Protein AF-A0A2V8XFC0-F1 (afdb_monomer)

Structure (mmCIF, N/CA/C/O backbone):
data_AF-A0A2V8XFC0-F1
#
_entry.id   AF-A0A2V8XFC0-F1
#
loop_
_atom_site.group_PDB
_atom_site.id
_atom_site.type_symbol
_atom_site.label_atom_id
_atom_site.label_alt_id
_atom_site.label_comp_id
_atom_site.label_asym_id
_atom_site.label_entity_id
_atom_site.label_seq_id
_atom_site.pdbx_PDB_ins_code
_atom_site.Cartn_x
_atom_site.Cartn_y
_atom_site.Cartn_z
_atom_site.occupancy
_atom_site.B_iso_or_equiv
_atom_site.auth_seq_id
_atom_site.auth_comp_id
_atom_site.auth_asym_id
_atom_site.auth_atom_id
_atom_site.pdbx_PDB_model_num
ATOM 1 N N . MET A 1 1 ? 8.670 4.976 -64.193 1.00 29.39 1 MET A N 1
ATOM 2 C CA . MET A 1 1 ? 10.090 4.624 -64.399 1.00 29.39 1 MET A CA 1
ATOM 3 C C . MET A 1 1 ? 10.866 5.015 -63.147 1.00 29.39 1 MET A C 1
ATOM 5 O O . MET A 1 1 ? 10.696 6.149 -62.716 1.00 29.39 1 MET A O 1
ATOM 9 N N . PRO A 1 2 ? 11.595 4.076 -62.525 1.00 41.12 2 PRO A N 1
ATOM 10 C CA . PRO A 1 2 ? 12.127 4.189 -61.166 1.00 41.12 2 PRO A CA 1
ATOM 11 C C . PRO A 1 2 ? 13.654 4.393 -61.132 1.00 41.12 2 PRO A C 1
ATOM 13 O O . PRO A 1 2 ? 14.346 4.046 -62.084 1.00 41.12 2 PRO A O 1
ATOM 16 N N . SER A 1 3 ? 14.189 4.837 -59.995 1.00 31.86 3 SER A N 1
ATOM 17 C CA . SER A 1 3 ? 15.521 4.432 -59.508 1.00 31.86 3 SER A CA 1
ATOM 18 C C . SER A 1 3 ? 15.594 4.704 -57.997 1.00 31.86 3 SER A C 1
ATOM 20 O O . SER A 1 3 ? 15.539 5.838 -57.543 1.00 31.86 3 SER A O 1
ATOM 22 N N . ASN A 1 4 ? 15.414 3.685 -57.156 1.00 32.12 4 ASN A N 1
ATOM 23 C CA . ASN A 1 4 ? 16.487 2.873 -56.571 1.00 32.12 4 ASN A CA 1
ATOM 24 C C . ASN A 1 4 ? 17.724 3.677 -56.146 1.00 32.12 4 ASN A C 1
ATOM 26 O O . ASN A 1 4 ? 18.534 4.040 -56.995 1.00 32.12 4 ASN A O 1
ATOM 30 N N . ARG A 1 5 ? 17.913 3.817 -54.826 1.00 33.78 5 ARG A N 1
ATOM 31 C CA . ARG A 1 5 ? 19.219 3.751 -54.146 1.00 33.78 5 ARG A CA 1
ATOM 32 C C . ARG A 1 5 ? 19.025 3.418 -52.664 1.00 33.78 5 ARG A C 1
ATOM 34 O O . ARG A 1 5 ? 18.868 4.280 -51.810 1.00 33.78 5 ARG A O 1
ATOM 41 N N . SER A 1 6 ? 19.036 2.121 -52.394 1.00 30.25 6 SER A N 1
ATOM 42 C CA . SER A 1 6 ? 19.495 1.518 -51.148 1.00 30.25 6 SER A CA 1
ATOM 43 C C . SER A 1 6 ? 21.019 1.650 -51.040 1.00 30.25 6 SER A C 1
ATOM 45 O O . SER A 1 6 ? 21.697 1.351 -52.018 1.00 30.25 6 SER A O 1
ATOM 47 N N . CYS A 1 7 ? 21.541 2.019 -49.866 1.00 29.61 7 CYS A N 1
ATOM 48 C CA . CYS A 1 7 ? 22.890 1.663 -49.403 1.00 29.61 7 CYS A CA 1
ATOM 49 C C . CYS A 1 7 ? 22.951 1.760 -47.866 1.00 29.61 7 CYS A C 1
ATOM 51 O O . CYS A 1 7 ? 23.277 2.802 -47.309 1.00 29.61 7 CYS A O 1
ATOM 53 N N . PHE A 1 8 ? 22.640 0.650 -47.197 1.00 29.17 8 PHE A N 1
ATOM 54 C CA . PHE A 1 8 ? 23.175 0.275 -45.886 1.00 29.17 8 PHE A CA 1
ATOM 55 C C . PHE A 1 8 ? 24.048 -0.962 -46.130 1.00 29.17 8 PHE A C 1
ATOM 57 O O . PHE A 1 8 ? 23.538 -1.925 -46.707 1.00 29.17 8 PHE A O 1
ATOM 64 N N . PRO A 1 9 ? 25.316 -0.983 -45.692 1.00 36.50 9 PRO A N 1
ATOM 65 C CA . PRO A 1 9 ? 26.014 -2.244 -45.506 1.00 36.50 9 PRO A CA 1
ATOM 66 C C . PRO A 1 9 ? 26.590 -2.321 -44.089 1.00 36.50 9 PRO A C 1
ATOM 68 O O . PRO A 1 9 ? 27.543 -1.616 -43.784 1.00 36.50 9 PRO A O 1
ATOM 71 N N . TYR A 1 10 ? 26.036 -3.191 -43.239 1.00 28.45 10 TYR A N 1
ATOM 72 C CA . TYR A 1 10 ? 26.831 -4.000 -42.303 1.00 28.45 10 TYR A CA 1
ATOM 73 C C . TYR A 1 10 ? 25.956 -5.080 -41.645 1.00 28.45 10 TYR A C 1
ATOM 75 O O . TYR A 1 10 ? 25.294 -4.844 -40.638 1.00 28.45 10 TYR A O 1
ATOM 83 N N . CYS A 1 11 ? 25.931 -6.278 -42.226 1.00 28.47 11 CYS A N 1
ATOM 84 C CA . CYS A 1 11 ? 25.586 -7.509 -41.512 1.00 28.47 11 CYS A CA 1
ATOM 85 C C . CYS A 1 11 ? 26.076 -8.708 -42.323 1.00 28.47 11 CYS A C 1
ATOM 87 O O . CYS A 1 11 ? 25.329 -9.319 -43.078 1.00 28.47 11 CYS A O 1
ATOM 89 N N . GLU A 1 12 ? 27.354 -9.039 -42.162 1.00 28.83 12 GLU A N 1
ATOM 90 C CA . GLU A 1 12 ? 27.873 -10.351 -42.530 1.00 28.83 12 GLU A CA 1
ATOM 91 C C . GLU A 1 12 ? 29.036 -10.712 -41.599 1.00 28.83 12 GLU A C 1
ATOM 93 O O . GLU A 1 12 ? 30.102 -10.105 -41.631 1.00 28.83 12 GLU A O 1
ATOM 98 N N . SER A 1 13 ? 28.805 -11.675 -40.707 1.00 30.25 13 SER A N 1
ATOM 99 C CA . SER A 1 13 ? 29.766 -12.743 -40.394 1.00 30.25 13 SER A CA 1
ATOM 100 C C . SER A 1 13 ? 29.146 -13.734 -39.404 1.00 30.25 13 SER A C 1
ATOM 102 O O . SER A 1 13 ? 29.287 -13.651 -38.190 1.00 30.25 13 SER A O 1
ATOM 104 N N . LEU A 1 14 ? 28.464 -14.734 -39.960 1.00 31.34 14 LEU A N 1
ATOM 105 C CA . LEU A 1 14 ? 28.355 -16.057 -39.354 1.00 31.34 14 LEU A CA 1
ATOM 106 C C . LEU A 1 14 ? 29.225 -16.997 -40.185 1.00 31.34 14 LEU A C 1
ATOM 108 O O . LEU A 1 14 ? 28.937 -17.184 -41.369 1.00 31.34 14 LEU A O 1
ATOM 112 N N . ARG A 1 15 ? 30.246 -17.595 -39.555 1.00 29.23 15 ARG A N 1
ATOM 113 C CA . ARG A 1 15 ? 30.639 -19.016 -39.672 1.00 29.23 15 ARG A CA 1
ATOM 114 C C . ARG A 1 15 ? 32.068 -19.231 -39.166 1.00 29.23 15 ARG A C 1
ATOM 116 O O . ARG A 1 15 ? 33.006 -18.894 -39.874 1.00 29.23 15 ARG A O 1
ATOM 123 N N . HIS A 1 16 ? 32.211 -19.883 -38.013 1.00 30.56 16 HIS A N 1
ATOM 124 C CA . HIS A 1 16 ? 32.963 -21.138 -37.816 1.00 30.56 16 HIS A CA 1
ATOM 125 C C . HIS A 1 16 ? 33.153 -21.390 -36.316 1.00 30.56 16 HIS A C 1
ATOM 127 O O . HIS A 1 16 ? 33.792 -20.592 -35.645 1.00 30.56 16 HIS A O 1
ATOM 133 N N . ALA A 1 17 ? 32.600 -22.500 -35.820 1.00 30.47 17 ALA A N 1
ATOM 134 C CA . ALA A 1 17 ? 33.233 -23.432 -34.876 1.00 30.47 17 ALA A CA 1
ATOM 135 C C . ALA A 1 17 ? 32.154 -24.327 -34.249 1.00 30.47 17 ALA A C 1
ATOM 137 O O . ALA A 1 17 ? 31.535 -24.015 -33.236 1.00 30.47 17 ALA A O 1
ATOM 138 N N . SER A 1 18 ? 31.933 -25.470 -34.887 1.00 32.66 18 SER A N 1
ATOM 139 C CA . SER A 1 18 ? 31.306 -26.636 -34.281 1.00 32.66 18 SER A CA 1
ATOM 140 C C . SER A 1 18 ? 32.283 -27.284 -33.299 1.00 32.66 18 SER A C 1
ATOM 142 O O . SER A 1 18 ? 33.316 -27.786 -33.736 1.00 32.66 18 SER A O 1
ATOM 144 N N . HIS A 1 19 ? 31.941 -27.364 -32.014 1.00 35.03 19 HIS A N 1
ATOM 145 C CA . HIS A 1 19 ? 32.513 -28.371 -31.122 1.00 35.03 19 HIS A CA 1
ATOM 146 C C . HIS A 1 19 ? 31.426 -29.034 -30.272 1.00 35.03 19 HIS A C 1
ATOM 148 O O . HIS A 1 19 ? 30.490 -28.413 -29.780 1.00 35.03 19 HIS A O 1
ATOM 154 N N . LYS A 1 20 ? 31.558 -30.356 -30.221 1.00 33.66 20 LYS A N 1
ATOM 155 C CA . LYS A 1 20 ? 30.697 -31.382 -29.638 1.00 33.66 20 LYS A CA 1
ATOM 156 C C . LYS A 1 20 ? 31.071 -31.647 -28.165 1.00 33.66 20 LYS A C 1
ATOM 158 O O . LYS A 1 20 ? 32.251 -31.559 -27.843 1.00 33.66 20 LYS A O 1
ATOM 163 N N . LEU A 1 21 ? 30.087 -32.174 -27.410 1.00 31.94 21 LEU A N 1
ATOM 164 C CA . LEU A 1 21 ? 30.161 -32.970 -26.152 1.00 31.94 21 LEU A CA 1
ATOM 165 C C . LEU A 1 21 ? 30.327 -32.159 -24.842 1.00 31.94 21 LEU A C 1
ATOM 167 O O . LEU A 1 21 ? 31.050 -31.179 -24.830 1.00 31.94 21 LEU A O 1
ATOM 171 N N . ALA A 1 22 ? 29.709 -32.483 -23.694 1.00 33.62 22 ALA A N 1
ATOM 172 C CA . ALA A 1 22 ? 28.946 -33.655 -23.242 1.00 33.62 22 ALA A CA 1
ATOM 173 C C . ALA A 1 22 ? 27.935 -33.262 -22.133 1.00 33.62 22 ALA A C 1
ATOM 175 O O . ALA A 1 22 ? 28.184 -32.340 -21.361 1.00 33.62 22 ALA A O 1
ATOM 176 N N . GLY A 1 23 ? 26.812 -33.988 -22.050 1.00 40.72 23 GLY A N 1
ATOM 177 C CA . GLY A 1 23 ? 25.844 -33.922 -20.945 1.00 40.72 23 GLY A CA 1
ATOM 178 C C . GLY A 1 23 ? 26.211 -34.833 -19.756 1.00 40.72 23 GLY A C 1
ATOM 179 O O . GLY A 1 23 ? 27.141 -35.634 -19.865 1.00 40.72 23 GLY A O 1
ATOM 180 N N . PRO A 1 24 ? 25.500 -34.709 -18.619 1.00 37.19 24 PRO A N 1
ATOM 181 C CA . PRO A 1 24 ? 25.952 -35.184 -17.309 1.00 37.19 24 PRO A CA 1
ATOM 182 C C . PRO A 1 24 ? 25.794 -36.705 -17.100 1.00 37.19 24 PRO A C 1
ATOM 184 O O . PRO A 1 24 ? 24.837 -37.295 -17.610 1.00 37.19 24 PRO A O 1
ATOM 187 N N . PRO A 1 25 ? 26.669 -37.351 -16.300 1.00 35.44 25 PRO A N 1
ATOM 188 C CA . PRO A 1 25 ? 26.573 -38.771 -15.997 1.00 35.44 25 PRO A CA 1
ATOM 189 C C . PRO A 1 25 ? 25.893 -39.005 -14.642 1.00 35.44 25 PRO A C 1
ATOM 191 O O . PRO A 1 25 ? 26.490 -38.758 -13.602 1.00 35.44 25 PRO A O 1
ATOM 194 N N . TRP A 1 26 ? 24.673 -39.543 -14.642 1.00 32.84 26 TRP A N 1
ATOM 195 C CA . TRP A 1 26 ? 24.246 -40.520 -13.630 1.00 32.84 26 TRP A CA 1
ATOM 196 C C . TRP A 1 26 ? 22.951 -41.213 -14.074 1.00 32.84 26 TRP A C 1
ATOM 198 O O . TRP A 1 26 ? 21.844 -40.724 -13.898 1.00 32.84 26 TRP A O 1
ATOM 208 N N . ALA A 1 27 ? 23.087 -42.397 -14.663 1.00 29.84 27 ALA A N 1
ATOM 209 C CA . ALA A 1 27 ? 22.047 -43.415 -14.626 1.00 29.84 27 ALA A CA 1
ATOM 210 C C . ALA A 1 27 ? 22.685 -44.772 -14.917 1.00 29.84 27 ALA A C 1
ATOM 212 O O . ALA A 1 27 ? 23.188 -44.983 -16.020 1.00 29.84 27 ALA A O 1
ATOM 213 N N . ARG A 1 28 ? 22.585 -45.673 -13.931 1.00 32.12 28 ARG A N 1
ATOM 214 C CA . ARG A 1 28 ? 22.439 -47.140 -14.010 1.00 32.12 28 ARG A CA 1
ATOM 215 C C . ARG A 1 28 ? 23.359 -47.841 -13.020 1.00 32.12 28 ARG A C 1
ATOM 217 O O . ARG A 1 28 ? 24.513 -48.113 -13.318 1.00 32.12 28 ARG A O 1
ATOM 224 N N . GLU A 1 29 ? 22.759 -48.302 -11.931 1.00 33.69 29 GLU A N 1
ATOM 225 C CA . GLU A 1 29 ? 23.094 -49.621 -11.422 1.00 33.69 29 GLU A CA 1
ATOM 226 C C . GLU A 1 29 ? 21.800 -50.355 -11.061 1.00 33.69 29 GLU A C 1
ATOM 228 O O . GLU A 1 29 ? 20.934 -49.855 -10.348 1.00 33.69 29 GLU A O 1
ATOM 233 N N . VAL A 1 30 ? 21.639 -51.531 -11.662 1.00 35.00 30 VAL A N 1
ATOM 234 C CA . VAL A 1 30 ? 20.586 -52.503 -11.382 1.00 35.00 30 VAL A CA 1
ATOM 235 C C . VAL A 1 30 ? 21.292 -53.705 -10.781 1.00 35.00 30 VAL A C 1
ATOM 237 O O . VAL A 1 30 ? 22.150 -54.270 -11.455 1.00 35.00 30 VAL A O 1
ATOM 240 N N . LYS A 1 31 ? 20.862 -54.164 -9.600 1.00 32.53 31 LYS A N 1
ATOM 241 C CA . LYS A 1 31 ? 20.771 -55.600 -9.277 1.00 32.53 31 LYS A CA 1
ATOM 242 C C . LYS A 1 31 ? 19.930 -55.855 -8.016 1.00 32.53 31 LYS A C 1
ATOM 244 O O . LYS A 1 31 ? 20.303 -55.506 -6.909 1.00 32.53 31 LYS A O 1
ATOM 249 N N . ARG A 1 32 ? 18.770 -56.472 -8.283 1.00 32.47 32 ARG A N 1
ATOM 250 C CA . ARG A 1 32 ? 17.996 -57.482 -7.529 1.00 32.47 32 ARG A CA 1
ATOM 251 C C . ARG A 1 32 ? 18.387 -57.726 -6.066 1.00 32.47 32 ARG A C 1
ATOM 253 O O . ARG A 1 32 ? 19.502 -58.158 -5.844 1.00 32.47 32 ARG A O 1
ATOM 260 N N . PHE A 1 33 ? 17.395 -57.739 -5.168 1.00 32.53 33 PHE A N 1
ATOM 261 C CA . PHE A 1 33 ? 17.071 -58.913 -4.336 1.00 32.53 33 PHE A CA 1
ATOM 262 C C . PHE A 1 33 ? 15.627 -58.832 -3.771 1.00 32.53 33 PHE A C 1
ATOM 264 O O . PHE A 1 33 ? 15.222 -57.849 -3.167 1.00 32.53 33 PHE A O 1
ATOM 271 N N . THR A 1 34 ? 14.870 -59.903 -4.044 1.00 31.52 34 THR A N 1
ATOM 272 C CA . THR A 1 34 ? 13.799 -60.556 -3.250 1.00 31.52 34 THR A CA 1
ATOM 273 C C . THR A 1 34 ? 12.551 -59.814 -2.733 1.00 31.52 34 THR A C 1
ATOM 275 O O . THR A 1 34 ? 12.568 -59.138 -1.716 1.00 31.52 34 THR A O 1
ATOM 278 N N . LYS A 1 35 ? 11.424 -60.149 -3.389 1.00 33.06 35 LYS A N 1
ATOM 279 C CA . LYS A 1 35 ? 10.125 -60.624 -2.848 1.00 33.06 35 LYS A CA 1
ATOM 280 C C . LYS A 1 35 ? 9.830 -60.367 -1.358 1.00 33.06 35 LYS A C 1
ATOM 282 O O . LYS A 1 35 ? 10.403 -61.047 -0.516 1.00 33.06 35 LYS A O 1
ATOM 287 N N . PHE A 1 36 ? 8.751 -59.629 -1.076 1.00 31.19 36 PHE A N 1
ATOM 288 C CA . PHE A 1 36 ? 7.839 -59.956 0.028 1.00 31.19 36 PHE A CA 1
ATOM 289 C C . PHE A 1 36 ? 6.375 -59.694 -0.368 1.00 31.19 36 PHE A C 1
ATOM 291 O O . PHE A 1 36 ? 6.040 -58.675 -0.963 1.00 31.19 36 PHE A O 1
ATOM 298 N N . SER A 1 37 ? 5.538 -60.692 -0.087 1.00 36.56 37 SER A N 1
ATOM 299 C CA . SER A 1 37 ? 4.091 -60.769 -0.332 1.00 36.56 37 SER A CA 1
ATOM 300 C C . SER A 1 37 ? 3.305 -59.997 0.736 1.00 36.56 37 SER A C 1
ATOM 302 O O . SER A 1 37 ? 3.764 -59.951 1.878 1.00 36.56 37 SER A O 1
ATOM 304 N N . PRO A 1 38 ? 2.088 -59.497 0.444 1.00 42.50 38 PRO A N 1
ATOM 305 C CA . PRO A 1 38 ? 1.193 -58.982 1.470 1.00 42.50 38 PRO A CA 1
ATOM 306 C C . PRO A 1 38 ? 0.471 -60.148 2.160 1.00 42.50 38 PRO A C 1
ATOM 308 O O . PRO A 1 38 ? 0.056 -61.105 1.500 1.00 42.50 38 PRO A O 1
ATOM 311 N N . LYS A 1 39 ? 0.289 -60.075 3.481 1.00 34.56 39 LYS A N 1
ATOM 312 C CA . LYS A 1 39 ? -0.736 -60.853 4.186 1.00 34.56 39 LYS A CA 1
ATOM 313 C C . LYS A 1 39 ? -1.498 -59.962 5.158 1.00 34.56 39 LYS A C 1
ATOM 315 O O . LYS A 1 39 ? -0.971 -59.478 6.151 1.00 34.56 39 LYS A O 1
ATOM 320 N N . SER A 1 40 ? -2.762 -59.792 4.805 1.00 35.16 40 SER A N 1
ATOM 321 C CA . SER A 1 40 ? -3.901 -59.484 5.654 1.00 35.16 40 SER A CA 1
ATOM 322 C C . SER A 1 40 ? -4.035 -60.465 6.820 1.00 35.16 40 SER A C 1
ATOM 324 O O . SER A 1 40 ? -3.956 -61.672 6.592 1.00 35.16 40 SER A O 1
ATOM 326 N N . THR A 1 41 ? -4.407 -59.965 7.998 1.00 34.41 41 THR A N 1
ATOM 327 C CA . THR A 1 41 ? -5.258 -60.715 8.937 1.00 34.41 41 THR A CA 1
ATOM 328 C C . THR A 1 41 ? -5.998 -59.752 9.863 1.00 34.41 41 THR A C 1
ATOM 330 O O . THR A 1 41 ? -5.400 -59.106 10.717 1.00 34.41 41 THR A O 1
ATOM 333 N N . LEU A 1 42 ? -7.313 -59.672 9.656 1.00 35.16 42 LEU A N 1
ATOM 334 C CA . LEU A 1 42 ? -8.307 -59.298 10.657 1.00 35.16 42 LEU A CA 1
ATOM 335 C C . LEU A 1 42 ? -8.496 -60.474 11.625 1.00 35.16 42 LEU A C 1
ATOM 337 O O . LEU A 1 42 ? -8.599 -61.613 11.172 1.00 35.16 42 LEU A O 1
ATOM 341 N N . ALA A 1 43 ? -8.655 -60.193 12.918 1.00 34.00 43 ALA A N 1
ATOM 342 C CA . ALA A 1 43 ? -9.460 -61.016 13.818 1.00 34.00 43 ALA A CA 1
ATOM 343 C C . ALA A 1 43 ? -10.003 -60.152 14.978 1.00 34.00 43 ALA A C 1
ATOM 345 O O . ALA A 1 43 ? -9.246 -59.362 15.545 1.00 34.00 43 ALA A O 1
ATOM 346 N N . PRO A 1 44 ? -11.296 -60.277 15.329 1.00 49.66 44 PRO A N 1
ATOM 347 C CA . PRO A 1 44 ? -11.939 -59.542 16.413 1.00 49.66 44 PRO A CA 1
ATOM 348 C C . PRO A 1 44 ? -12.022 -60.391 17.691 1.00 49.66 44 PRO A C 1
ATOM 350 O O . PRO A 1 44 ? -12.109 -61.613 17.615 1.00 49.66 44 PRO A O 1
ATOM 353 N N . HIS A 1 45 ? -12.142 -59.759 18.860 1.00 35.09 45 HIS A N 1
ATOM 354 C CA . HIS A 1 45 ? -12.883 -60.379 19.958 1.00 35.09 45 HIS A CA 1
ATOM 355 C C . HIS A 1 45 ? -13.542 -59.346 20.870 1.00 35.09 45 HIS A C 1
ATOM 357 O O . HIS A 1 45 ? -12.903 -58.507 21.496 1.00 35.09 45 HIS A O 1
ATOM 363 N N . ALA A 1 46 ? -14.864 -59.456 20.930 1.00 35.69 46 ALA A N 1
ATOM 364 C CA . ALA A 1 46 ? -15.721 -58.868 21.936 1.00 35.69 46 ALA A CA 1
ATOM 365 C C . ALA A 1 46 ? -15.877 -59.831 23.126 1.00 35.69 46 ALA A C 1
ATOM 367 O O . ALA A 1 46 ? -15.947 -61.041 22.908 1.00 35.69 46 ALA A O 1
ATOM 368 N N . ARG A 1 47 ? -16.087 -59.252 24.321 1.00 35.19 47 ARG A N 1
ATOM 369 C CA . ARG A 1 47 ? -17.134 -59.559 25.331 1.00 35.19 47 ARG A CA 1
ATOM 370 C C . ARG A 1 47 ? -16.639 -59.703 26.780 1.00 35.19 47 ARG A C 1
ATOM 372 O O . ARG A 1 47 ? -15.832 -60.571 27.069 1.00 35.19 47 ARG A O 1
ATOM 379 N N . ARG A 1 48 ? -17.384 -58.975 27.635 1.00 32.78 48 ARG A N 1
ATOM 380 C CA . ARG A 1 48 ? -17.945 -59.329 28.965 1.00 32.78 48 ARG A CA 1
ATOM 381 C C . ARG A 1 48 ? -16.962 -59.415 30.139 1.00 32.78 48 ARG A C 1
ATOM 383 O O . ARG A 1 48 ? -15.961 -60.099 30.057 1.00 32.78 48 ARG A O 1
ATOM 390 N N . ALA A 1 49 ? -17.137 -58.580 31.167 1.00 30.42 49 ALA A N 1
ATOM 391 C CA . ALA A 1 49 ? -18.142 -58.595 32.259 1.00 30.42 49 ALA A CA 1
ATOM 392 C C . ALA A 1 49 ? -17.469 -59.191 33.510 1.00 30.42 49 ALA A C 1
ATOM 394 O O . ALA A 1 49 ? -16.892 -60.263 33.421 1.00 30.42 49 ALA A O 1
ATOM 395 N N . SER A 1 50 ? -17.243 -58.365 34.535 1.00 33.41 50 SER A N 1
ATOM 396 C CA . SER A 1 50 ? -18.005 -58.293 35.800 1.00 33.41 50 SER A CA 1
ATOM 397 C C . SER A 1 50 ? -17.581 -59.352 36.818 1.00 33.41 50 SER A C 1
ATOM 399 O O . SER A 1 50 ? -17.296 -60.470 36.424 1.00 33.41 50 SER A O 1
ATOM 401 N N . GLU A 1 51 ? -17.663 -58.976 38.103 1.00 33.25 51 GLU A N 1
ATOM 402 C CA . GLU A 1 51 ? -17.420 -59.782 39.321 1.00 33.25 51 GLU A CA 1
ATOM 403 C C . GLU A 1 51 ? -15.950 -59.816 39.791 1.00 33.25 51 GLU A C 1
ATOM 405 O O . GLU A 1 51 ? -15.037 -59.944 38.990 1.00 33.25 51 GLU A O 1
ATOM 410 N N . SER A 1 52 ? -15.591 -59.674 41.071 1.00 32.50 52 SER A N 1
ATOM 411 C CA . SER A 1 52 ? -16.357 -59.549 42.315 1.00 32.50 52 SER A CA 1
ATOM 412 C C . SER A 1 52 ? -15.456 -59.029 43.444 1.00 32.50 52 SER A C 1
ATOM 414 O O . SER A 1 52 ? -14.237 -59.196 43.419 1.00 32.50 52 SER A O 1
ATOM 416 N N . LEU A 1 53 ? -16.092 -58.422 44.451 1.00 34.06 53 LEU A N 1
ATOM 417 C CA . LEU A 1 53 ? -15.534 -58.074 45.759 1.00 34.06 53 LEU A CA 1
ATOM 418 C C . LEU A 1 53 ? -14.793 -59.255 46.406 1.00 34.06 53 LEU A C 1
ATOM 420 O O . LEU A 1 53 ? -15.349 -60.350 46.455 1.00 34.06 53 LEU A O 1
ATOM 424 N N . HIS A 1 54 ? -13.667 -58.988 47.078 1.00 35.44 54 HIS A N 1
ATOM 425 C CA . HIS A 1 54 ? -13.334 -59.662 48.337 1.00 35.44 54 HIS A CA 1
ATOM 426 C C . HIS A 1 54 ? -12.543 -58.758 49.290 1.00 35.44 54 HIS A C 1
ATOM 428 O O . HIS A 1 54 ? -11.661 -57.994 48.906 1.00 35.44 54 HIS A O 1
ATOM 434 N N . LEU A 1 55 ? -12.947 -58.849 50.555 1.00 34.19 55 LEU A N 1
ATOM 435 C CA . LEU A 1 55 ? -12.501 -58.088 51.710 1.00 34.19 55 LEU A CA 1
ATOM 436 C C . LEU A 1 55 ? -11.047 -58.390 52.094 1.00 34.19 55 LEU A C 1
ATOM 438 O O . LEU A 1 55 ? -10.665 -59.552 52.198 1.00 34.19 55 LEU A O 1
ATOM 442 N N . TYR A 1 56 ? -10.301 -57.360 52.501 1.00 32.91 56 TYR A N 1
ATOM 443 C CA . TYR A 1 56 ? -9.221 -57.539 53.472 1.00 32.91 56 TYR A CA 1
ATOM 444 C C . TYR A 1 56 ? -9.158 -56.356 54.446 1.00 32.91 56 TYR A C 1
ATOM 446 O O . TYR A 1 56 ? -8.675 -55.270 54.136 1.00 32.91 56 TYR A O 1
ATOM 454 N N . ARG A 1 57 ? -9.685 -56.580 55.655 1.00 39.00 57 ARG A N 1
ATOM 455 C CA . ARG A 1 57 ? -9.439 -55.751 56.840 1.00 39.00 57 ARG A CA 1
ATOM 456 C C . ARG A 1 57 ? -8.011 -56.006 57.319 1.00 39.00 57 ARG A C 1
ATOM 458 O O . ARG A 1 57 ? -7.704 -57.139 57.671 1.00 39.00 57 ARG A O 1
ATOM 465 N N . ARG A 1 58 ? -7.205 -54.955 57.483 1.00 36.81 58 ARG A N 1
ATOM 466 C CA . ARG A 1 58 ? -6.193 -54.861 58.552 1.00 36.81 58 ARG A CA 1
ATOM 467 C C . ARG A 1 58 ? -5.825 -53.397 58.780 1.00 36.81 58 ARG A C 1
ATOM 469 O O . ARG A 1 58 ? -5.491 -52.678 57.847 1.00 36.81 58 ARG A O 1
ATOM 476 N N . GLY A 1 59 ? -5.989 -52.967 60.027 1.00 40.91 59 GLY A N 1
ATOM 477 C CA . GLY A 1 59 ? -5.827 -51.585 60.451 1.00 40.91 59 GLY A CA 1
ATOM 478 C C . GLY A 1 59 ? -4.378 -51.118 60.450 1.00 40.91 59 GLY A C 1
ATOM 479 O O . GLY A 1 59 ? -3.465 -51.878 60.768 1.00 40.91 59 GLY A O 1
ATOM 480 N N . ILE A 1 60 ? -4.204 -49.831 60.161 1.00 40.78 60 ILE A N 1
ATOM 481 C CA . ILE A 1 60 ? -3.016 -49.057 60.503 1.00 40.78 60 ILE A CA 1
ATOM 482 C C . ILE A 1 60 ? -3.496 -47.745 61.134 1.00 40.78 60 ILE A C 1
ATOM 484 O O . ILE A 1 60 ? -4.463 -47.127 60.694 1.00 40.78 60 ILE A O 1
ATOM 488 N N . ARG A 1 61 ? -2.837 -47.421 62.245 1.00 38.47 61 ARG A N 1
ATOM 489 C CA . ARG A 1 61 ? -3.070 -46.334 63.198 1.00 38.47 61 ARG A CA 1
ATOM 490 C C . ARG A 1 61 ? -3.319 -44.977 62.531 1.00 38.47 61 ARG A C 1
ATOM 492 O O . ARG A 1 61 ? -2.540 -44.561 61.679 1.00 38.47 61 ARG A O 1
ATOM 499 N N . LEU A 1 62 ? -4.315 -44.238 63.029 1.00 37.06 62 LEU A N 1
ATOM 500 C CA . LEU A 1 62 ? -4.380 -42.787 62.849 1.00 37.06 62 LEU A CA 1
ATOM 501 C C . LEU A 1 62 ? -3.160 -42.146 63.533 1.00 37.06 62 LEU A C 1
ATOM 503 O O . LEU A 1 62 ? -3.084 -42.101 64.760 1.00 37.06 62 LEU A O 1
ATOM 507 N N . MET A 1 63 ? -2.221 -41.624 62.742 1.00 37.09 63 MET A N 1
ATOM 508 C CA . MET A 1 63 ? -1.357 -40.531 63.186 1.00 37.09 63 MET A CA 1
ATOM 509 C C . MET A 1 63 ? -2.172 -39.242 63.099 1.00 37.09 63 MET A C 1
ATOM 511 O O . MET A 1 63 ? -2.612 -38.840 62.025 1.00 37.09 63 MET A O 1
ATOM 515 N N . SER A 1 64 ? -2.388 -38.610 64.250 1.00 43.59 64 SER A N 1
ATOM 516 C CA . SER A 1 64 ? -2.897 -37.246 64.346 1.00 43.59 64 SER A CA 1
ATOM 517 C C . SER A 1 64 ? -1.873 -36.297 63.717 1.00 43.59 64 SER A C 1
ATOM 519 O O . SER A 1 64 ? -0.828 -36.016 64.305 1.00 43.59 64 SER A O 1
ATOM 521 N N . ILE A 1 65 ? -2.144 -35.844 62.493 1.00 48.12 65 ILE A N 1
ATOM 522 C CA . ILE A 1 65 ? -1.410 -34.749 61.861 1.00 48.12 65 ILE A CA 1
ATOM 523 C C . ILE A 1 65 ? -2.009 -33.460 62.421 1.00 48.12 65 ILE A C 1
ATOM 525 O O . ILE A 1 65 ? -3.130 -33.083 62.087 1.00 48.12 65 ILE A O 1
ATOM 529 N N . ARG A 1 66 ? -1.257 -32.785 63.295 1.00 44.81 66 ARG A N 1
ATOM 530 C CA . ARG A 1 66 ? -1.512 -31.386 63.654 1.00 44.81 66 ARG A CA 1
ATOM 531 C C . ARG A 1 66 ? -1.451 -30.554 62.371 1.00 44.81 66 ARG A C 1
ATOM 533 O O . ARG A 1 66 ? -0.367 -30.306 61.853 1.00 44.81 66 ARG A O 1
ATOM 540 N N . THR A 1 67 ? -2.598 -30.105 61.877 1.00 49.16 67 THR A N 1
ATOM 541 C CA . THR A 1 67 ? -2.691 -29.037 60.880 1.00 49.16 67 THR A CA 1
ATOM 542 C C . THR A 1 67 ? -2.175 -27.750 61.516 1.00 49.16 67 THR A C 1
ATOM 544 O O . THR A 1 67 ? -2.894 -27.065 62.242 1.00 49.16 67 THR A O 1
ATOM 547 N N . GLN A 1 68 ? -0.895 -27.446 61.305 1.00 57.00 68 GLN A N 1
ATOM 548 C CA . GLN A 1 68 ? -0.383 -26.105 61.547 1.00 57.00 68 GLN A CA 1
ATOM 549 C C . GLN A 1 68 ? -0.987 -25.183 60.486 1.00 57.00 68 GLN A C 1
ATOM 551 O O . GLN A 1 68 ? -0.849 -25.405 59.287 1.00 57.00 68 GLN A O 1
ATOM 556 N N . ASN A 1 69 ? -1.713 -24.179 60.963 1.00 53.72 69 ASN A N 1
ATOM 557 C CA . ASN A 1 69 ? -2.343 -23.126 60.183 1.00 53.72 69 ASN A CA 1
ATOM 558 C C . ASN A 1 69 ? -1.281 -22.288 59.446 1.00 53.72 69 ASN A C 1
ATOM 560 O O . ASN A 1 69 ? -0.851 -21.244 59.929 1.00 53.72 69 ASN A O 1
ATOM 564 N N . SER A 1 70 ? -0.874 -22.727 58.255 1.00 54.88 70 SER A N 1
ATOM 565 C CA . SER A 1 70 ? 0.016 -22.003 57.335 1.00 54.88 70 SER A CA 1
ATOM 566 C C . SER A 1 70 ? -0.719 -20.879 56.586 1.00 54.88 70 SER A C 1
ATOM 568 O O . SER A 1 70 ? -0.603 -20.750 55.371 1.00 54.88 70 SER A O 1
ATOM 570 N N . PHE A 1 71 ? -1.496 -20.051 57.289 1.00 55.09 71 PHE A N 1
ATOM 571 C CA . PHE A 1 71 ? -2.191 -18.909 56.684 1.00 55.09 71 PHE A CA 1
ATOM 572 C C . PHE A 1 71 ? -1.293 -17.726 56.241 1.00 55.09 71 PHE A C 1
ATOM 574 O O . PHE A 1 71 ? -1.715 -17.027 55.318 1.00 55.09 71 PHE A O 1
ATOM 581 N N . PRO A 1 72 ? -0.069 -17.471 56.768 1.00 55.25 72 PRO A N 1
ATOM 582 C CA . PRO A 1 72 ? 0.677 -16.278 56.352 1.00 55.25 72 PRO A CA 1
ATOM 583 C C . PRO A 1 72 ? 1.378 -16.431 54.991 1.00 55.25 72 PRO A C 1
ATOM 585 O O . PRO A 1 72 ? 1.667 -15.428 54.344 1.00 55.25 72 PRO A O 1
ATOM 588 N N . LEU A 1 73 ? 1.618 -17.662 54.513 1.00 53.47 73 LEU A N 1
ATOM 589 C CA . LEU A 1 73 ? 2.334 -17.897 53.250 1.00 53.47 73 LEU A CA 1
ATOM 590 C C . LEU A 1 73 ? 1.429 -17.734 52.013 1.00 53.47 73 LEU A C 1
ATOM 592 O O . LEU A 1 73 ? 1.877 -17.228 50.987 1.00 53.47 73 LEU A O 1
ATOM 596 N N . LEU A 1 74 ? 0.143 -18.102 52.117 1.00 55.12 74 LEU A N 1
ATOM 597 C CA . LEU A 1 74 ? -0.837 -17.891 51.040 1.00 55.12 74 LEU A CA 1
ATOM 598 C C . LEU A 1 74 ? -1.191 -16.408 50.857 1.00 55.12 74 LEU A C 1
ATOM 600 O O . LEU A 1 74 ? -1.381 -15.965 49.726 1.00 55.12 74 LEU A O 1
ATOM 604 N N . ALA A 1 75 ? -1.231 -15.633 51.946 1.00 58.62 75 ALA A N 1
ATOM 605 C CA . ALA A 1 75 ? -1.461 -14.190 51.881 1.00 58.62 75 ALA A CA 1
ATOM 606 C C . ALA A 1 75 ? -0.299 -13.453 51.187 1.00 58.62 75 ALA A C 1
ATOM 608 O O . ALA A 1 75 ? -0.530 -12.523 50.415 1.00 58.62 75 ALA A O 1
ATOM 609 N N . LEU A 1 76 ? 0.942 -13.911 51.396 1.00 57.28 76 LEU A N 1
ATOM 610 C CA . LEU A 1 76 ? 2.127 -13.349 50.744 1.00 57.28 76 LEU A CA 1
ATOM 611 C C . LEU A 1 76 ? 2.171 -13.676 49.239 1.00 57.28 76 LEU A C 1
ATOM 613 O O . LEU A 1 76 ? 2.538 -12.822 48.438 1.00 57.28 76 LEU A O 1
ATOM 617 N N . LEU A 1 77 ? 1.731 -14.875 48.834 1.00 56.94 77 LEU A N 1
ATOM 618 C CA . LEU A 1 77 ? 1.643 -15.263 47.419 1.00 56.94 77 LEU A CA 1
ATOM 619 C C . LEU A 1 77 ? 0.542 -14.490 46.666 1.00 56.94 77 LEU A C 1
ATOM 621 O O . LEU A 1 77 ? 0.730 -14.117 45.509 1.00 56.94 77 LEU A O 1
ATOM 625 N N . ALA A 1 78 ? -0.584 -14.202 47.329 1.00 58.50 78 ALA A N 1
ATOM 626 C CA . ALA A 1 78 ? -1.662 -13.384 46.770 1.00 58.50 78 ALA A CA 1
ATOM 627 C C . ALA A 1 78 ? -1.259 -11.904 46.611 1.00 58.50 78 ALA A C 1
ATOM 629 O O . ALA A 1 78 ? -1.652 -11.264 45.637 1.00 58.50 78 ALA A O 1
ATOM 630 N N . ALA A 1 79 ? -0.429 -11.374 47.517 1.00 58.19 79 ALA A N 1
ATOM 631 C CA . ALA A 1 79 ? 0.094 -10.008 47.431 1.00 58.19 79 ALA A CA 1
ATOM 632 C C . ALA A 1 79 ? 1.122 -9.823 46.296 1.00 58.19 79 ALA A C 1
ATOM 634 O O . ALA A 1 79 ? 1.190 -8.748 45.706 1.00 58.19 79 ALA A O 1
ATOM 635 N N . ILE A 1 80 ? 1.879 -10.871 45.945 1.00 58.78 80 ILE A N 1
ATOM 636 C CA . ILE A 1 80 ? 2.839 -10.850 44.825 1.00 58.78 80 ILE A CA 1
ATOM 637 C C . ILE A 1 80 ? 2.126 -10.982 43.464 1.00 58.78 80 ILE A C 1
ATOM 639 O O . ILE A 1 80 ? 2.602 -10.450 42.466 1.00 58.78 80 ILE A O 1
ATOM 643 N N . LEU A 1 81 ? 0.952 -11.624 43.408 1.00 55.12 81 LEU A N 1
ATOM 644 C CA . LEU A 1 81 ? 0.141 -11.698 42.182 1.00 55.12 81 LEU A CA 1
ATOM 645 C C . LEU A 1 81 ? -0.609 -10.389 41.863 1.00 55.12 81 LEU A C 1
ATOM 647 O O . LEU A 1 81 ? -0.998 -10.171 40.718 1.00 55.12 81 LEU A O 1
ATOM 651 N N . ALA A 1 82 ? -0.800 -9.513 42.856 1.00 55.22 82 ALA A N 1
ATOM 652 C CA . ALA A 1 82 ? -1.522 -8.247 42.708 1.00 55.22 82 ALA A CA 1
ATOM 653 C C . ALA A 1 82 ? -0.662 -7.090 42.157 1.00 55.22 82 ALA A C 1
ATOM 655 O O . ALA A 1 82 ? -1.199 -6.031 41.842 1.00 55.22 82 ALA A O 1
ATOM 656 N N . THR A 1 83 ? 0.655 -7.278 42.020 1.00 53.19 83 THR A N 1
ATOM 657 C CA . THR A 1 83 ? 1.593 -6.271 41.489 1.00 53.19 83 THR A CA 1
ATOM 658 C C . THR A 1 83 ? 2.088 -6.594 40.081 1.00 53.19 83 THR A C 1
ATOM 660 O O . THR A 1 83 ? 3.104 -6.049 39.647 1.00 53.19 83 THR A O 1
ATOM 663 N N . ALA A 1 84 ? 1.378 -7.450 39.335 1.00 57.16 84 ALA A N 1
ATOM 664 C CA . ALA A 1 84 ? 1.666 -7.638 37.920 1.00 57.16 84 ALA A CA 1
ATOM 665 C C . ALA A 1 84 ? 1.506 -6.282 37.202 1.00 57.16 84 ALA A C 1
ATOM 667 O O . ALA A 1 84 ? 0.405 -5.723 37.218 1.00 57.16 84 ALA A O 1
ATOM 668 N N . PRO A 1 85 ? 2.571 -5.721 36.597 1.00 55.12 85 PRO A N 1
ATOM 669 C CA . PRO A 1 85 ? 2.436 -4.510 35.810 1.00 55.12 85 PRO A CA 1
ATOM 670 C C . PRO A 1 85 ? 1.422 -4.794 34.705 1.00 55.12 85 PRO A C 1
ATOM 672 O O . PRO A 1 85 ? 1.598 -5.712 33.903 1.00 55.12 85 PRO A O 1
ATOM 675 N N . SER A 1 86 ? 0.334 -4.027 34.687 1.00 52.56 86 SER A N 1
ATOM 676 C CA . SER A 1 86 ? -0.603 -4.016 33.573 1.00 52.56 86 SER A CA 1
ATOM 677 C C . SER A 1 86 ? 0.193 -3.657 32.323 1.00 52.56 86 SER A C 1
ATOM 679 O O . SER A 1 86 ? 0.611 -2.506 32.171 1.00 52.56 86 SER A O 1
ATOM 681 N N . ALA A 1 87 ? 0.455 -4.643 31.462 1.00 51.62 87 ALA A N 1
ATOM 682 C CA . ALA A 1 87 ? 1.039 -4.385 30.157 1.00 51.62 87 ALA A CA 1
ATOM 683 C C . ALA A 1 87 ? 0.164 -3.322 29.470 1.00 51.62 87 ALA A C 1
ATOM 685 O O . ALA A 1 87 ? -1.065 -3.465 29.506 1.00 51.62 87 ALA A O 1
ATOM 686 N N . PRO A 1 88 ? 0.740 -2.239 28.910 1.00 53.28 88 PRO A N 1
ATOM 687 C CA . PRO A 1 88 ? -0.046 -1.251 28.187 1.00 53.28 88 PRO A CA 1
ATOM 688 C C . PRO A 1 88 ? -0.934 -1.982 27.184 1.00 53.28 88 PRO A C 1
ATOM 690 O O . PRO A 1 88 ? -0.446 -2.804 26.409 1.00 53.28 88 PRO A O 1
ATOM 693 N N . ALA A 1 89 ? -2.242 -1.732 27.263 1.00 52.84 89 ALA A N 1
ATOM 694 C CA . ALA A 1 89 ? -3.224 -2.362 26.399 1.00 52.84 89 ALA A CA 1
ATOM 695 C C . ALA A 1 89 ? -2.822 -2.100 24.943 1.00 52.84 89 ALA A C 1
ATOM 697 O O . ALA A 1 89 ? -2.964 -0.987 24.429 1.00 52.84 89 ALA A O 1
ATOM 698 N N . GLN A 1 90 ? -2.264 -3.123 24.298 1.00 58.78 90 GLN A N 1
ATOM 699 C CA . GLN A 1 90 ? -1.940 -3.089 22.886 1.00 58.78 90 GLN A CA 1
ATOM 700 C C . GLN A 1 90 ? -3.246 -2.788 22.153 1.00 58.78 90 GLN A C 1
ATOM 702 O O . GLN A 1 90 ? -4.201 -3.556 22.240 1.00 58.78 90 GLN A O 1
ATOM 707 N N . SER A 1 91 ? -3.317 -1.641 21.480 1.00 82.69 91 SER A N 1
ATOM 708 C CA . SER A 1 91 ? -4.482 -1.279 20.672 1.00 82.69 91 SER A CA 1
ATOM 709 C C . SER A 1 91 ? -4.461 -2.145 19.413 1.00 82.69 91 SER A C 1
ATOM 711 O O . SER A 1 91 ? -3.862 -1.783 18.398 1.00 82.69 91 SER A O 1
ATOM 713 N N . SER A 1 92 ? -5.009 -3.354 19.542 1.00 91.69 92 SER A N 1
ATOM 714 C CA . SER A 1 92 ? -5.091 -4.357 18.486 1.00 91.69 92 SER A CA 1
ATOM 715 C C . SER A 1 92 ? -6.487 -4.414 17.884 1.00 91.69 92 SER A C 1
ATOM 717 O O . SER A 1 92 ? -7.483 -4.390 18.609 1.00 91.69 92 SER A O 1
ATOM 719 N N . PHE A 1 93 ? -6.556 -4.539 16.563 1.00 95.62 93 PHE A N 1
ATOM 720 C CA . PHE A 1 93 ? -7.800 -4.641 15.810 1.00 95.62 93 PHE A CA 1
ATOM 721 C C . PHE A 1 93 ? -7.672 -5.752 14.784 1.00 95.62 93 PHE A C 1
ATOM 723 O O . PHE A 1 93 ? -6.696 -5.785 14.043 1.00 95.62 93 PHE A O 1
ATOM 730 N N . ASP A 1 94 ? -8.695 -6.592 14.692 1.00 94.38 94 ASP A N 1
ATOM 731 C CA . ASP A 1 94 ? -8.738 -7.658 13.701 1.00 94.38 94 ASP A CA 1
ATOM 732 C C . ASP A 1 94 ? -9.894 -7.445 12.726 1.00 94.38 94 ASP A C 1
ATOM 734 O O . ASP A 1 94 ? -10.986 -6.972 13.088 1.00 94.38 94 ASP A O 1
ATOM 738 N N . LEU A 1 95 ? -9.632 -7.824 11.480 1.00 96.56 95 LEU A N 1
ATOM 739 C CA . LEU A 1 95 ? -10.551 -7.752 10.358 1.00 96.56 95 LEU A CA 1
ATOM 740 C C . LEU A 1 95 ? -10.452 -9.048 9.551 1.00 96.56 95 LEU A C 1
ATOM 742 O O . LEU A 1 95 ? -9.360 -9.436 9.154 1.00 96.56 95 LEU A O 1
ATOM 746 N N . ARG A 1 96 ? -11.578 -9.717 9.294 1.00 98.69 96 ARG A N 1
ATOM 747 C CA . ARG A 1 96 ? -11.635 -10.925 8.452 1.00 98.69 96 ARG A CA 1
ATOM 748 C C . ARG A 1 96 ? -12.357 -10.640 7.144 1.00 98.69 96 ARG A C 1
ATOM 750 O O . ARG A 1 96 ? -13.245 -9.790 7.131 1.00 98.69 96 ARG A O 1
ATOM 757 N N . SER A 1 97 ? -12.029 -11.365 6.083 1.00 98.69 97 SER A N 1
ATOM 758 C CA . SER A 1 97 ? -12.790 -11.374 4.834 1.00 98.69 97 SER A CA 1
ATOM 759 C C . SER A 1 97 ? -14.209 -11.915 5.059 1.00 98.69 97 SER A C 1
ATOM 761 O O . SER A 1 97 ? -14.443 -12.618 6.047 1.00 98.69 97 SER A O 1
ATOM 763 N N . PRO A 1 98 ? -15.168 -11.622 4.167 1.00 98.50 98 PRO A N 1
ATOM 764 C CA . PRO A 1 98 ? -16.527 -12.167 4.236 1.00 98.50 98 PRO A CA 1
ATOM 765 C C . PRO A 1 98 ? -16.592 -13.697 4.384 1.00 98.50 98 PRO A C 1
ATOM 767 O O . PRO A 1 98 ? -17.415 -14.213 5.136 1.00 98.50 98 PRO A O 1
ATOM 770 N N . ASP A 1 99 ? -15.692 -14.431 3.724 1.00 98.06 99 ASP A N 1
ATOM 771 C CA . ASP A 1 99 ? -15.585 -15.894 3.825 1.00 98.06 99 ASP A CA 1
ATOM 772 C C . ASP A 1 99 ? -14.693 -16.397 4.978 1.00 98.06 99 ASP A C 1
ATOM 774 O O . ASP A 1 99 ? -14.468 -17.600 5.123 1.00 98.06 99 ASP A O 1
ATOM 778 N N . ASN A 1 100 ? -14.189 -15.481 5.808 1.00 98.38 100 ASN A N 1
ATOM 779 C CA . ASN A 1 100 ? -13.304 -15.712 6.949 1.00 98.38 100 ASN A CA 1
ATOM 780 C C . ASN A 1 100 ? -11.930 -16.330 6.633 1.00 98.38 100 ASN A C 1
ATOM 782 O O . ASN A 1 100 ? -11.196 -16.663 7.571 1.00 98.38 100 ASN A O 1
ATOM 786 N N . ARG A 1 101 ? -11.548 -16.480 5.357 1.00 98.38 101 ARG A N 1
ATOM 787 C CA . ARG A 1 101 ? -10.249 -17.057 4.976 1.00 98.38 101 ARG A CA 1
ATOM 788 C C . ARG A 1 101 ? -9.101 -16.076 5.150 1.00 98.38 101 ARG A C 1
ATOM 790 O O . ARG A 1 101 ? -8.035 -16.506 5.579 1.00 98.38 101 ARG A O 1
ATOM 797 N N . ILE A 1 102 ? -9.288 -14.805 4.809 1.00 98.81 102 ILE A N 1
ATOM 798 C CA . ILE A 1 102 ? -8.246 -13.782 4.924 1.00 98.81 102 ILE A CA 1
ATOM 799 C C . ILE A 1 102 ? -8.468 -13.001 6.217 1.00 98.81 102 ILE A C 1
ATOM 801 O O . ILE A 1 102 ? -9.590 -12.644 6.561 1.00 98.81 102 ILE A O 1
ATOM 805 N N . GLU A 1 103 ? -7.397 -12.761 6.961 1.00 98.81 103 GLU A N 1
ATOM 806 C CA . GLU A 1 103 ? -7.418 -12.017 8.218 1.00 98.81 103 GLU A CA 1
ATOM 807 C C . GLU A 1 103 ? -6.315 -10.962 8.200 1.00 98.81 103 GLU A C 1
ATOM 809 O O . GLU A 1 103 ? -5.167 -11.272 7.888 1.00 98.81 103 GLU A O 1
ATOM 814 N N . ILE A 1 104 ? -6.659 -9.726 8.555 1.00 98.81 104 ILE A N 1
ATOM 815 C CA . ILE A 1 104 ? -5.711 -8.648 8.818 1.00 98.81 104 ILE A CA 1
ATOM 816 C C . ILE A 1 104 ? -5.696 -8.409 10.325 1.00 98.81 104 ILE A C 1
ATOM 818 O O . ILE A 1 104 ? -6.734 -8.092 10.911 1.00 98.81 104 ILE A O 1
ATOM 822 N N . ARG A 1 105 ? -4.520 -8.545 10.939 1.00 98.62 105 ARG A N 1
ATOM 823 C CA . ARG A 1 105 ? -4.295 -8.225 12.357 1.00 98.62 105 ARG A CA 1
ATOM 824 C C . ARG A 1 105 ? -3.535 -6.924 12.445 1.00 98.62 105 ARG A C 1
ATOM 826 O O . ARG A 1 105 ? -2.450 -6.838 11.886 1.00 98.62 105 ARG A O 1
ATOM 833 N N . ILE A 1 106 ? -4.071 -5.933 13.139 1.00 98.19 106 ILE A N 1
ATOM 834 C CA . ILE A 1 106 ? -3.544 -4.566 13.170 1.00 98.19 106 ILE A CA 1
ATOM 835 C C . ILE A 1 106 ? -3.131 -4.237 14.597 1.00 98.19 106 ILE A C 1
ATOM 837 O O . ILE A 1 106 ? -3.869 -4.506 15.542 1.00 98.19 106 ILE A O 1
ATOM 841 N N . ARG A 1 107 ? -1.958 -3.636 14.767 1.00 96.38 107 ARG A N 1
ATOM 842 C CA . ARG A 1 107 ? -1.413 -3.184 16.053 1.00 96.38 107 ARG A CA 1
ATOM 843 C C . ARG A 1 107 ? -0.953 -1.751 15.876 1.00 96.38 107 ARG A C 1
ATOM 845 O O . ARG A 1 107 ? -0.217 -1.492 14.940 1.00 96.38 107 ARG A O 1
ATOM 852 N N . THR A 1 108 ? -1.353 -0.821 16.737 1.00 94.81 108 THR A N 1
ATOM 853 C CA . THR A 1 108 ? -1.051 0.608 16.503 1.00 94.81 108 THR A CA 1
ATOM 854 C C . THR A 1 108 ? 0.050 1.190 17.388 1.00 94.81 108 THR A C 1
ATOM 856 O O . THR A 1 108 ? 0.394 2.355 17.229 1.00 94.81 108 THR A O 1
ATOM 859 N N . VAL A 1 109 ? 0.602 0.405 18.320 1.00 91.94 109 VAL A N 1
ATOM 860 C CA . VAL A 1 109 ? 1.639 0.847 19.271 1.00 91.94 109 VAL A CA 1
ATOM 861 C C . VAL A 1 109 ? 2.829 -0.128 19.237 1.00 91.94 109 VAL A C 1
ATOM 863 O O . VAL A 1 109 ? 2.613 -1.347 19.180 1.00 91.94 109 VAL A O 1
ATO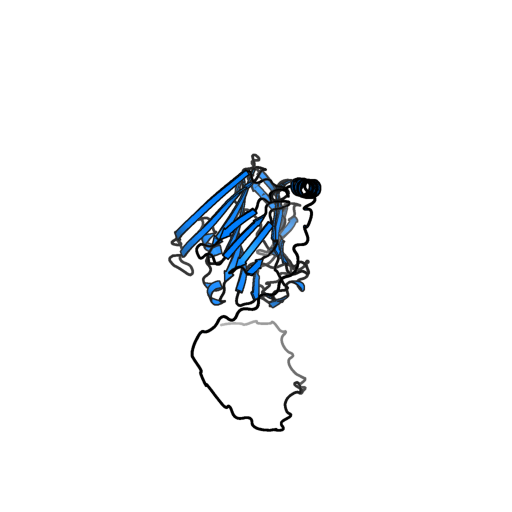M 866 N N . PRO A 1 110 ? 4.089 0.355 19.242 1.00 92.44 110 PRO A N 1
ATOM 867 C CA . PRO A 1 110 ? 4.518 1.763 19.148 1.00 92.44 110 PRO A CA 1
ATOM 868 C C . PRO A 1 110 ? 4.445 2.329 17.717 1.00 92.44 110 PRO A C 1
ATOM 870 O O . PRO A 1 110 ? 4.708 3.494 17.483 1.00 92.44 110 PRO A O 1
ATOM 873 N N . ALA A 1 111 ? 4.076 1.518 16.730 1.00 94.94 111 ALA A N 1
ATOM 874 C CA . ALA A 1 111 ? 3.824 1.957 15.363 1.00 94.94 111 ALA A CA 1
ATOM 875 C C . ALA A 1 111 ? 2.675 1.140 14.776 1.00 94.94 111 ALA A C 1
ATOM 877 O O . ALA A 1 111 ? 2.384 0.042 15.273 1.00 94.94 111 ALA A O 1
ATOM 878 N N . VAL A 1 112 ? 2.049 1.654 13.716 1.00 97.25 112 VAL A N 1
ATOM 879 C CA . VAL A 1 112 ? 1.040 0.922 12.956 1.00 97.25 112 VAL A CA 1
ATOM 880 C C . VAL A 1 112 ? 1.717 -0.235 12.234 1.00 97.25 112 VAL A C 1
ATOM 882 O O . VAL A 1 112 ? 2.499 -0.068 11.299 1.00 97.25 112 VAL A O 1
ATOM 885 N N . ARG A 1 113 ? 1.402 -1.429 12.721 1.00 97.75 113 ARG A N 1
ATOM 886 C CA . ARG A 1 113 ? 1.847 -2.715 12.219 1.00 97.75 113 ARG A CA 1
ATOM 887 C C . ARG A 1 113 ? 0.658 -3.547 11.789 1.00 97.75 113 ARG A C 1
ATOM 889 O O . ARG A 1 113 ? -0.408 -3.461 12.402 1.00 97.75 113 ARG A O 1
ATOM 896 N N . TYR A 1 114 ? 0.855 -4.384 10.782 1.00 98.62 114 TYR A N 1
ATOM 897 C CA . TYR A 1 114 ? -0.159 -5.331 10.359 1.00 98.62 114 TYR A CA 1
ATOM 898 C C . TYR A 1 114 ? 0.422 -6.678 9.927 1.00 98.62 114 TYR A C 1
ATOM 900 O O . TYR A 1 114 ? 1.547 -6.767 9.436 1.00 98.62 114 TYR A O 1
ATOM 908 N N . ASP A 1 115 ? -0.385 -7.720 10.098 1.00 98.81 115 ASP A N 1
ATOM 909 C CA . ASP A 1 115 ? -0.188 -9.032 9.484 1.00 98.81 115 ASP A CA 1
ATOM 910 C C . ASP A 1 115 ? -1.313 -9.291 8.495 1.00 98.81 115 ASP A C 1
ATOM 912 O O . ASP A 1 115 ? -2.431 -8.808 8.686 1.00 98.81 115 ASP A O 1
ATOM 916 N N . VAL A 1 116 ? -1.040 -10.128 7.497 1.00 98.81 116 VAL A N 1
ATOM 917 C CA . VAL A 1 116 ? -2.070 -10.701 6.630 1.00 98.81 116 VAL A CA 1
ATOM 918 C C . VAL A 1 116 ? -1.940 -12.212 6.665 1.00 98.81 116 VAL A C 1
ATOM 920 O O . VAL A 1 116 ? -0.876 -12.762 6.375 1.00 98.81 116 VAL A O 1
ATOM 923 N N . LEU A 1 117 ? -3.025 -12.886 7.028 1.00 98.81 117 LEU A N 1
ATOM 924 C CA . LEU A 1 117 ? -3.087 -14.331 7.153 1.00 98.81 117 LEU A CA 1
ATOM 925 C C . LEU A 1 117 ? -4.102 -14.905 6.173 1.00 98.81 117 LEU A C 1
ATOM 927 O O . LEU A 1 117 ? -5.152 -14.313 5.940 1.00 98.81 117 LEU A O 1
ATOM 931 N N . LEU A 1 118 ? -3.806 -16.095 5.661 1.00 98.69 118 LEU A N 1
ATOM 932 C CA . LEU A 1 118 ? -4.714 -16.918 4.875 1.00 98.69 118 LEU A CA 1
ATOM 933 C C . LEU A 1 118 ? -4.941 -18.232 5.621 1.00 98.69 118 LEU A C 1
ATOM 935 O O . LEU A 1 118 ? -4.005 -18.991 5.858 1.00 98.69 118 LEU A O 1
ATOM 939 N N . LYS A 1 119 ? -6.187 -18.492 6.025 1.00 97.94 119 LYS A N 1
ATOM 940 C CA . LYS A 1 119 ? -6.606 -19.682 6.787 1.00 97.94 119 LYS A CA 1
ATOM 941 C C . LYS A 1 119 ? -5.752 -19.904 8.045 1.00 97.94 119 LYS A C 1
ATOM 943 O O . LYS A 1 119 ? -5.423 -21.029 8.402 1.00 97.94 119 LYS A O 1
ATOM 948 N N . GLY A 1 120 ? -5.372 -18.807 8.705 1.00 97.62 120 GLY A N 1
ATOM 949 C CA . GLY A 1 120 ? -4.539 -18.810 9.911 1.00 97.62 120 GLY A CA 1
ATOM 950 C C . GLY A 1 120 ? -3.027 -18.905 9.670 1.00 97.62 120 GLY A C 1
ATOM 951 O O . GLY A 1 120 ? -2.270 -18.732 10.622 1.00 97.62 120 GLY A O 1
ATOM 952 N N . ARG A 1 121 ? -2.566 -19.114 8.429 1.00 98.12 121 ARG A N 1
ATOM 953 C CA . ARG A 1 121 ? -1.143 -19.065 8.065 1.00 98.12 121 ARG A CA 1
ATOM 954 C C . ARG A 1 121 ? -0.742 -17.640 7.697 1.00 98.12 121 ARG A C 1
ATOM 956 O O . ARG A 1 121 ? -1.404 -17.013 6.875 1.00 98.12 121 ARG A O 1
ATOM 963 N N . ALA A 1 122 ? 0.343 -17.131 8.276 1.00 98.38 122 ALA A N 1
ATOM 964 C CA . ALA A 1 122 ? 0.868 -15.817 7.916 1.00 98.38 122 ALA A CA 1
ATOM 965 C C . ALA A 1 122 ? 1.376 -15.815 6.465 1.00 98.38 122 ALA A C 1
ATOM 967 O O . ALA A 1 122 ? 2.173 -16.670 6.077 1.00 98.38 122 ALA A O 1
ATOM 968 N N . LEU A 1 123 ? 0.906 -14.849 5.678 1.00 98.75 123 LEU A N 1
ATOM 969 C CA . LEU A 1 123 ? 1.457 -14.506 4.366 1.00 98.75 123 LEU A CA 1
ATOM 970 C C . LEU A 1 123 ? 2.354 -13.268 4.466 1.00 98.75 123 LEU A C 1
ATOM 972 O O . LEU A 1 123 ? 3.400 -13.208 3.825 1.00 98.75 123 LEU A O 1
ATOM 976 N N . LEU A 1 124 ? 1.954 -12.318 5.313 1.00 98.81 124 LEU A N 1
ATOM 977 C CA . LEU A 1 124 ? 2.707 -11.129 5.695 1.00 98.81 124 LEU A CA 1
ATOM 978 C C . LEU A 1 124 ? 2.730 -11.017 7.225 1.00 98.81 124 LEU A C 1
ATOM 980 O O . LEU A 1 124 ? 1.700 -11.265 7.857 1.00 98.81 124 LEU A O 1
ATOM 984 N N . GLN A 1 125 ? 3.869 -10.641 7.813 1.00 98.19 125 GLN A N 1
ATOM 985 C CA . GLN A 1 125 ? 4.035 -10.534 9.269 1.00 98.19 125 GLN A CA 1
ATOM 986 C C . GLN A 1 125 ? 4.811 -9.282 9.683 1.00 98.19 125 GLN A C 1
ATOM 988 O O . GLN A 1 125 ? 5.831 -8.962 9.086 1.00 98.19 125 GLN A O 1
ATOM 993 N N . ASP A 1 126 ? 4.352 -8.586 10.717 1.00 97.56 126 ASP A N 1
ATOM 994 C CA . ASP A 1 126 ? 4.971 -7.372 11.257 1.00 97.56 126 ASP A CA 1
ATOM 995 C C . ASP A 1 126 ? 5.294 -6.323 10.185 1.00 97.56 126 ASP A C 1
ATOM 997 O O . ASP A 1 126 ? 6.321 -5.646 10.234 1.00 97.56 126 ASP A O 1
ATOM 1001 N N . CYS A 1 127 ? 4.419 -6.187 9.189 1.00 98.62 127 CYS A N 1
ATOM 1002 C CA . CYS A 1 127 ? 4.512 -5.132 8.190 1.00 98.62 127 CYS A CA 1
ATOM 1003 C C . CYS A 1 127 ? 4.267 -3.781 8.853 1.00 98.62 127 CYS A C 1
ATOM 1005 O O . CYS A 1 127 ? 3.423 -3.687 9.738 1.00 98.62 127 CYS A O 1
ATOM 1007 N N . THR A 1 128 ? 4.972 -2.739 8.427 1.00 98.25 128 THR A N 1
ATOM 1008 C CA . THR A 1 128 ? 4.840 -1.383 8.972 1.00 98.25 128 THR A CA 1
ATOM 1009 C C . THR A 1 128 ? 4.369 -0.414 7.896 1.00 98.25 128 THR A C 1
ATOM 1011 O O . THR A 1 128 ? 4.561 -0.644 6.696 1.00 98.25 128 THR A O 1
ATOM 1014 N N . LEU A 1 129 ? 3.706 0.650 8.343 1.00 98.50 129 LEU A N 1
ATOM 1015 C CA . LEU A 1 129 ? 3.287 1.757 7.497 1.00 98.50 129 LEU A CA 1
ATOM 1016 C C . LEU A 1 129 ? 3.356 3.076 8.266 1.00 98.50 129 LEU A C 1
ATOM 1018 O O . LEU A 1 129 ? 2.998 3.141 9.444 1.00 98.50 129 LEU A O 1
ATOM 1022 N N . SER A 1 130 ? 3.805 4.129 7.592 1.00 98.62 130 SER A N 1
ATOM 1023 C CA . SER A 1 130 ? 3.856 5.490 8.130 1.00 98.62 130 SER A CA 1
ATOM 1024 C C . SER A 1 130 ? 3.853 6.521 7.003 1.00 98.62 130 SER A C 1
ATOM 1026 O O . SER A 1 130 ? 4.127 6.196 5.848 1.00 98.62 130 SER A O 1
ATOM 1028 N N . LEU A 1 131 ? 3.520 7.765 7.337 1.00 98.69 131 LEU A N 1
ATOM 1029 C CA . LEU A 1 131 ? 3.495 8.874 6.389 1.00 98.69 131 LEU A CA 1
ATOM 1030 C C . LEU A 1 131 ? 4.143 10.100 7.032 1.00 98.69 131 LEU A C 1
ATOM 1032 O O . LEU A 1 131 ? 3.663 10.578 8.057 1.00 98.69 131 LEU A O 1
ATOM 1036 N N . ASP A 1 132 ? 5.225 10.598 6.446 1.00 98.69 132 ASP A N 1
ATOM 1037 C CA . ASP A 1 132 ? 5.909 11.810 6.888 1.00 98.69 132 ASP A CA 1
ATOM 1038 C C . ASP A 1 132 ? 5.305 13.036 6.191 1.00 98.69 132 ASP A C 1
ATOM 1040 O O . ASP A 1 132 ? 5.515 13.256 4.993 1.00 98.69 132 ASP A O 1
ATOM 1044 N N . VAL A 1 133 ? 4.533 13.813 6.953 1.00 98.38 133 VAL A N 1
ATOM 1045 C CA . VAL A 1 133 ? 3.847 15.024 6.498 1.00 98.38 133 VAL A CA 1
ATOM 1046 C C . VAL A 1 133 ? 4.475 16.232 7.178 1.00 98.38 133 VAL A C 1
ATOM 1048 O O . VAL A 1 133 ? 4.348 16.378 8.391 1.00 98.38 133 VAL A O 1
ATOM 1051 N N . ASP A 1 134 ? 5.139 17.101 6.416 1.00 97.94 134 ASP A N 1
ATOM 1052 C CA . ASP A 1 134 ? 5.863 18.268 6.946 1.00 97.94 134 ASP A CA 1
ATOM 1053 C C . ASP A 1 134 ? 6.761 17.928 8.165 1.00 97.94 134 ASP A C 1
ATOM 1055 O O . ASP A 1 134 ? 6.755 18.635 9.175 1.00 97.94 134 ASP A O 1
ATOM 1059 N N . HIS A 1 135 ? 7.506 16.814 8.096 1.00 97.62 135 HIS A N 1
ATOM 1060 C CA . HIS A 1 135 ? 8.370 16.277 9.165 1.00 97.62 135 HIS A CA 1
ATOM 1061 C C . HIS A 1 135 ? 7.642 15.775 10.419 1.00 97.62 135 HIS A C 1
ATOM 1063 O O . HIS A 1 135 ? 8.261 15.477 11.445 1.00 97.62 135 HIS A O 1
ATOM 1069 N N . LYS A 1 136 ? 6.317 15.637 10.346 1.00 96.50 136 LYS A N 1
ATOM 1070 C CA . LYS A 1 136 ? 5.504 14.951 11.342 1.00 96.50 136 LYS A CA 1
ATOM 1071 C C . LYS A 1 136 ? 5.135 13.564 10.827 1.00 96.50 136 LYS A C 1
ATOM 1073 O O . LYS A 1 136 ? 4.331 13.414 9.909 1.00 96.50 136 LYS A O 1
ATOM 1078 N N . ILE A 1 137 ? 5.661 12.541 11.494 1.00 97.75 137 ILE A N 1
ATOM 1079 C CA . ILE A 1 137 ? 5.417 11.144 11.131 1.00 97.75 137 ILE A CA 1
ATOM 1080 C C . ILE A 1 137 ? 4.063 10.684 11.683 1.00 97.75 137 ILE A C 1
ATOM 1082 O O . ILE A 1 137 ? 3.861 10.567 12.892 1.00 97.75 137 ILE A O 1
ATOM 1086 N N . LEU A 1 138 ? 3.129 10.395 10.782 1.00 98.06 138 LEU A N 1
ATOM 1087 C CA . LEU A 1 138 ? 1.874 9.708 11.063 1.00 98.06 138 LEU A CA 1
ATOM 1088 C C . LEU A 1 138 ? 2.115 8.193 11.060 1.00 98.06 138 LEU A C 1
ATOM 1090 O O . LEU A 1 138 ? 2.880 7.683 10.247 1.00 98.06 138 LEU A O 1
ATOM 1094 N N . GLY A 1 139 ? 1.444 7.455 11.941 1.00 95.25 139 GLY A N 1
ATOM 1095 C CA . GLY A 1 139 ? 1.584 5.998 12.061 1.00 95.25 139 GLY A CA 1
ATOM 1096 C C . GLY A 1 139 ? 2.622 5.535 13.089 1.00 95.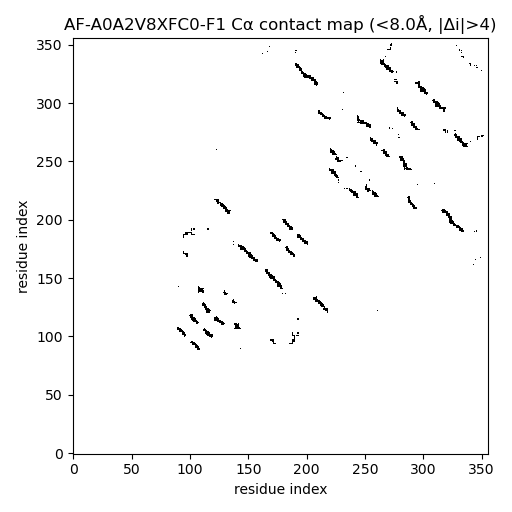25 139 GLY A C 1
ATOM 1097 O O . GLY A 1 139 ? 2.751 4.334 13.308 1.00 95.25 139 GLY A O 1
ATOM 1098 N N . VAL A 1 140 ? 3.310 6.456 13.770 1.00 94.44 140 VAL A N 1
ATOM 1099 C CA . VAL A 1 140 ? 4.231 6.169 14.886 1.00 94.44 140 VAL A CA 1
ATOM 1100 C C . VAL A 1 140 ? 3.686 6.792 16.170 1.00 94.44 140 VAL A C 1
ATOM 1102 O O . VAL A 1 140 ? 3.109 7.880 16.130 1.00 94.44 140 VAL A O 1
ATOM 1105 N N . ASP A 1 141 ? 3.776 6.051 17.277 1.00 86.38 141 ASP A N 1
ATOM 1106 C CA . ASP A 1 141 ? 3.300 6.374 18.631 1.00 86.38 141 ASP A CA 1
ATOM 1107 C C . ASP A 1 141 ? 1.918 7.047 18.666 1.00 86.38 141 ASP A C 1
ATOM 1109 O O . ASP A 1 141 ? 1.603 7.898 19.499 1.00 86.38 141 ASP A O 1
ATOM 1113 N N . SER A 1 142 ? 1.062 6.657 17.721 1.00 83.88 142 SER A N 1
ATOM 1114 C CA . SER A 1 142 ? -0.215 7.308 17.483 1.00 83.88 142 SER A CA 1
ATOM 1115 C C . SER A 1 142 ? -1.328 6.606 18.249 1.00 83.88 142 SER A C 1
ATOM 1117 O O . SER A 1 142 ? -1.565 5.403 18.105 1.00 83.88 142 SER A O 1
ATOM 1119 N N . LYS A 1 143 ? -2.068 7.379 19.041 1.00 92.19 143 LYS A N 1
ATOM 1120 C CA . LYS A 1 143 ? -3.223 6.886 19.789 1.00 92.19 143 LYS A CA 1
ATOM 1121 C C . LYS A 1 143 ? -4.440 6.740 18.878 1.00 92.19 143 LYS A C 1
ATOM 1123 O O . LYS A 1 143 ? -4.793 7.665 18.148 1.00 92.19 143 LYS A O 1
ATOM 1128 N N . VAL A 1 144 ? -5.134 5.608 18.970 1.00 96.12 144 VAL A N 1
ATOM 1129 C CA . VAL A 1 144 ? -6.432 5.421 18.305 1.00 96.12 144 VAL A CA 1
ATOM 1130 C C . VAL A 1 144 ? -7.508 6.165 19.094 1.00 96.12 144 VAL A C 1
ATOM 1132 O O . VAL A 1 144 ? -7.696 5.920 20.285 1.00 96.12 144 VAL A O 1
ATOM 1135 N N . ARG A 1 145 ? -8.222 7.080 18.434 1.00 95.88 145 ARG A N 1
ATOM 1136 C CA . ARG A 1 145 ? -9.344 7.838 19.011 1.00 95.88 145 ARG A CA 1
ATOM 1137 C C . ARG A 1 145 ? -10.649 7.060 18.945 1.00 95.88 145 ARG A C 1
ATOM 1139 O O . ARG A 1 145 ? -11.418 7.070 19.898 1.00 95.88 145 ARG A O 1
ATOM 1146 N N . SER A 1 146 ? -10.907 6.396 17.823 1.00 96.56 146 SER A N 1
ATOM 1147 C CA . SER A 1 146 ? -12.048 5.492 17.673 1.00 96.56 146 SER A CA 1
ATOM 1148 C C . SER A 1 146 ? -11.823 4.514 16.524 1.00 96.56 146 SER A C 1
ATOM 1150 O O . SER A 1 146 ? -10.943 4.713 15.687 1.00 96.56 146 SER A O 1
ATOM 1152 N N . SER A 1 147 ? -12.633 3.459 16.477 1.00 97.12 147 SER A N 1
ATOM 1153 C CA . SER A 1 147 ? -12.652 2.511 15.364 1.00 97.12 147 SER A CA 1
ATOM 1154 C C . SER A 1 147 ? -14.075 2.370 14.839 1.00 97.12 147 SER A C 1
ATOM 1156 O O . SER A 1 147 ? -15.019 2.256 15.621 1.00 97.12 147 SER A O 1
ATOM 1158 N N . LYS A 1 148 ? -14.232 2.398 13.517 1.00 97.94 148 LYS A N 1
ATOM 1159 C CA . LYS A 1 148 ? -15.513 2.194 12.833 1.00 97.94 148 LYS A CA 1
ATOM 1160 C C . LYS A 1 148 ? -15.389 0.960 11.957 1.00 97.94 148 LYS A C 1
ATOM 1162 O O . LYS A 1 148 ? -14.489 0.892 11.125 1.00 97.94 148 LYS A O 1
ATOM 1167 N N . LYS A 1 149 ? -16.273 -0.013 12.158 1.00 97.75 149 LYS A N 1
ATOM 1168 C CA . LYS A 1 149 ? -16.342 -1.225 11.336 1.00 97.75 149 LYS A CA 1
ATOM 1169 C C . LYS A 1 149 ? -17.523 -1.138 10.382 1.00 97.75 149 LYS A C 1
ATOM 1171 O O . LYS A 1 149 ? -18.565 -0.591 10.742 1.00 97.75 149 LYS A O 1
ATOM 1176 N N . ARG A 1 150 ? -17.362 -1.696 9.188 1.00 97.56 150 ARG A N 1
ATOM 1177 C CA . ARG A 1 150 ? -18.420 -1.795 8.180 1.00 97.56 150 ARG A CA 1
ATOM 1178 C C . ARG A 1 150 ? -18.241 -3.070 7.362 1.00 97.56 150 ARG A C 1
ATOM 1180 O O . ARG A 1 150 ? -17.113 -3.478 7.108 1.00 97.56 150 ARG A O 1
ATOM 1187 N N . SER A 1 151 ? -19.350 -3.638 6.906 1.00 97.94 151 SER A N 1
ATOM 1188 C CA . SER A 1 151 ? -19.377 -4.624 5.823 1.00 97.94 151 SER A CA 1
ATOM 1189 C C . SER A 1 151 ? -19.972 -3.984 4.571 1.00 97.94 151 SER A C 1
ATOM 1191 O O . SER A 1 151 ? -20.832 -3.099 4.659 1.00 97.94 151 SER A O 1
ATOM 1193 N N . TYR A 1 152 ? -19.487 -4.395 3.410 1.00 97.31 152 TYR A N 1
ATOM 1194 C CA . TYR A 1 152 ? -19.941 -3.922 2.113 1.00 97.31 152 TYR A CA 1
ATOM 1195 C C . TYR A 1 152 ? -20.113 -5.117 1.191 1.00 97.31 152 TYR A C 1
ATOM 1197 O O . TYR A 1 152 ? -19.207 -5.934 1.089 1.00 97.31 152 TYR A O 1
ATOM 1205 N N . ASP A 1 153 ? -21.265 -5.200 0.541 1.00 97.25 153 ASP A N 1
ATOM 1206 C CA . ASP A 1 153 ? -21.609 -6.265 -0.392 1.00 97.25 153 ASP A CA 1
ATOM 1207 C C . ASP A 1 153 ? -22.501 -5.646 -1.465 1.00 97.25 153 ASP A C 1
ATOM 1209 O O . ASP A 1 153 ? -23.664 -5.337 -1.196 1.00 97.25 153 ASP A O 1
ATOM 1213 N N . GLN A 1 154 ? -21.930 -5.350 -2.631 1.00 95.75 154 GLN A N 1
ATOM 1214 C CA . GLN A 1 154 ? -22.643 -4.761 -3.763 1.00 95.75 154 GLN A CA 1
ATOM 1215 C C . GLN A 1 154 ? -22.105 -5.313 -5.082 1.00 95.75 154 GLN A C 1
ATOM 1217 O O . GLN A 1 154 ? -20.957 -5.734 -5.185 1.00 95.75 154 GLN A O 1
ATOM 1222 N N . THR A 1 155 ? -22.932 -5.271 -6.123 1.00 95.06 155 THR A N 1
ATOM 1223 C CA . THR A 1 155 ? -22.485 -5.520 -7.498 1.00 95.06 155 THR A CA 1
ATOM 1224 C C . THR A 1 155 ? -22.305 -4.189 -8.210 1.00 95.06 155 THR A C 1
ATOM 1226 O O . THR A 1 155 ? -23.204 -3.352 -8.187 1.00 95.06 155 THR A O 1
ATOM 1229 N N . VAL A 1 156 ? -21.153 -4.005 -8.847 1.00 92.44 156 VAL A N 1
ATOM 1230 C CA . VAL A 1 156 ? -20.817 -2.820 -9.636 1.00 92.44 156 VAL A CA 1
ATOM 1231 C C . VAL A 1 156 ? -20.797 -3.202 -11.113 1.00 92.44 156 VAL A C 1
ATOM 1233 O O . VAL A 1 156 ? -20.259 -4.248 -11.482 1.00 92.44 156 VAL A O 1
ATOM 1236 N N . GLU A 1 157 ? -21.377 -2.360 -11.963 1.00 92.31 157 GLU A N 1
ATOM 1237 C CA . GLU A 1 157 ? -21.345 -2.515 -13.420 1.00 92.31 157 GLU A CA 1
ATOM 1238 C C . GLU A 1 157 ? -20.349 -1.494 -13.998 1.00 92.31 157 GLU A C 1
ATOM 1240 O O . GLU A 1 157 ? -20.604 -0.289 -13.915 1.00 92.31 157 GLU A O 1
ATOM 1245 N N . PRO A 1 158 ? -19.184 -1.925 -14.521 1.00 89.56 158 PRO A N 1
ATOM 1246 C CA . PRO A 1 158 ? -18.234 -1.016 -15.154 1.00 89.56 158 PRO A CA 1
ATOM 1247 C C . PRO A 1 158 ? -18.864 -0.290 -16.345 1.00 89.56 158 PRO A C 1
ATOM 1249 O O . PRO A 1 158 ? -19.434 -0.940 -17.216 1.00 89.56 158 PRO A O 1
ATOM 1252 N N . ALA A 1 159 ? -18.698 1.033 -16.439 1.00 87.75 159 ALA A N 1
ATOM 1253 C CA . ALA A 1 159 ? -19.182 1.801 -17.594 1.00 87.75 159 ALA A CA 1
ATOM 1254 C C . ALA A 1 159 ? -18.560 1.305 -18.913 1.00 87.75 159 ALA A C 1
ATOM 1256 O O . ALA A 1 159 ? -19.246 1.158 -19.923 1.00 87.75 159 ALA A O 1
ATOM 1257 N N . VAL A 1 160 ? -17.263 0.981 -18.872 1.00 88.12 160 VAL A N 1
ATOM 1258 C CA . VAL A 1 160 ? -16.559 0.241 -19.921 1.00 88.12 160 VAL A CA 1
ATOM 1259 C C . VAL A 1 160 ? -16.215 -1.138 -19.375 1.00 88.12 160 VAL A C 1
ATOM 1261 O O . VAL A 1 160 ? -15.399 -1.276 -18.460 1.00 88.12 160 VAL A O 1
ATOM 1264 N N . HIS A 1 161 ? -16.846 -2.172 -19.929 1.00 88.69 161 HIS A N 1
ATOM 1265 C CA . HIS A 1 161 ? -16.577 -3.550 -19.530 1.00 88.69 161 HIS A CA 1
ATOM 1266 C C . HIS A 1 161 ? -15.117 -3.922 -19.812 1.00 88.69 161 HIS A C 1
ATOM 1268 O O . HIS A 1 161 ? -14.613 -3.715 -20.915 1.00 88.69 161 HIS A O 1
ATOM 1274 N N . GLN A 1 162 ? -14.456 -4.516 -18.818 1.00 84.69 162 GLN A N 1
ATOM 1275 C CA . GLN A 1 162 ? -13.135 -5.124 -18.981 1.00 84.69 162 GLN A CA 1
ATOM 1276 C C . GLN A 1 162 ? -13.276 -6.649 -19.057 1.00 84.69 162 GLN A C 1
ATOM 1278 O O . GLN A 1 162 ? -13.795 -7.188 -20.029 1.00 84.69 162 GLN A O 1
ATOM 1283 N N . LYS A 1 163 ? -12.850 -7.363 -18.008 1.00 90.44 163 LYS A N 1
ATOM 1284 C CA . LYS A 1 163 ? -12.953 -8.827 -17.914 1.00 90.44 163 LYS A CA 1
ATOM 1285 C C . LYS A 1 163 ? -14.374 -9.298 -17.599 1.00 90.44 163 LYS A C 1
ATOM 1287 O O . LYS A 1 163 ? -14.751 -10.403 -17.974 1.00 90.44 163 LYS A O 1
ATOM 1292 N N . PHE A 1 164 ? -15.151 -8.463 -16.912 1.00 92.81 164 PHE A N 1
ATOM 1293 C CA . PHE A 1 164 ? -16.505 -8.772 -16.467 1.00 92.81 164 PHE A CA 1
ATOM 1294 C C . PHE A 1 164 ? -17.438 -7.589 -16.731 1.00 92.81 164 PHE A C 1
ATOM 1296 O O . PHE A 1 164 ? -17.043 -6.436 -16.565 1.00 92.81 164 PHE A O 1
ATOM 1303 N N . ALA A 1 165 ? -18.687 -7.886 -17.098 1.00 93.06 165 ALA A N 1
ATOM 1304 C CA . ALA A 1 165 ? -19.757 -6.887 -17.194 1.00 93.06 165 ALA A CA 1
ATOM 1305 C C . ALA A 1 165 ? -20.320 -6.493 -15.817 1.00 93.06 165 ALA A C 1
ATOM 1307 O O . ALA A 1 165 ? -20.918 -5.437 -15.655 1.00 93.06 165 ALA A O 1
ATOM 1308 N N . ARG A 1 166 ? -20.136 -7.359 -14.815 1.00 93.69 166 ARG A N 1
ATOM 1309 C CA . ARG A 1 166 ? -20.550 -7.148 -13.427 1.00 93.69 166 ARG A CA 1
ATOM 1310 C C . ARG A 1 166 ? -19.453 -7.639 -12.508 1.00 93.69 166 ARG A C 1
ATOM 1312 O O . ARG A 1 166 ? -18.965 -8.753 -12.692 1.00 93.69 166 ARG A O 1
ATOM 1319 N N . ILE A 1 167 ? -19.087 -6.830 -11.527 1.00 94.00 167 ILE A N 1
ATOM 1320 C CA . ILE A 1 167 ? -18.059 -7.158 -10.547 1.00 94.00 167 ILE A CA 1
ATOM 1321 C C . ILE A 1 167 ? -18.705 -7.139 -9.168 1.00 94.00 167 ILE A C 1
ATOM 1323 O O . ILE A 1 167 ? -19.321 -6.152 -8.772 1.00 94.00 167 ILE A O 1
ATOM 1327 N N . HIS A 1 168 ? -18.579 -8.246 -8.442 1.00 94.25 168 HIS A N 1
ATOM 1328 C CA . HIS A 1 168 ? -19.022 -8.330 -7.056 1.00 94.25 168 HIS A CA 1
ATOM 1329 C C . HIS A 1 168 ? -17.958 -7.714 -6.152 1.00 94.25 168 HIS A C 1
ATOM 1331 O O . HIS A 1 168 ? -16.816 -8.166 -6.128 1.00 94.25 168 HIS A O 1
ATOM 1337 N N . GLU A 1 169 ? -18.323 -6.667 -5.425 1.00 95.25 169 GLU A N 1
ATOM 1338 C CA . GLU A 1 169 ? -17.478 -6.042 -4.420 1.00 95.25 169 GLU A CA 1
ATOM 1339 C C . GLU A 1 169 ? -17.979 -6.438 -3.034 1.00 95.25 169 GLU A C 1
ATOM 1341 O O . GLU A 1 169 ? -19.014 -5.956 -2.570 1.00 95.25 169 GLU A O 1
ATOM 1346 N N . ASN A 1 170 ? -17.221 -7.311 -2.370 1.00 97.12 170 ASN A N 1
ATOM 1347 C CA . ASN A 1 170 ? -17.552 -7.805 -1.042 1.00 97.12 170 ASN A CA 1
ATOM 1348 C C . ASN A 1 170 ? -16.345 -7.713 -0.104 1.00 97.12 170 ASN A C 1
ATOM 1350 O O . ASN A 1 170 ? -15.305 -8.326 -0.354 1.00 97.12 170 ASN A O 1
ATOM 1354 N N . TYR A 1 171 ? -16.472 -6.935 0.969 1.00 98.19 171 TYR A N 1
ATOM 1355 C CA . TYR A 1 171 ? -15.409 -6.761 1.953 1.00 98.19 171 TYR A CA 1
ATOM 1356 C C . TYR A 1 171 ? -15.933 -6.411 3.340 1.00 98.19 171 TYR A C 1
ATOM 1358 O O . TYR A 1 171 ? -17.002 -5.824 3.516 1.00 98.19 171 TYR A O 1
ATOM 1366 N N . ASN A 1 172 ? -15.090 -6.675 4.334 1.00 98.75 172 ASN A N 1
ATOM 1367 C CA . ASN A 1 172 ? -15.185 -6.022 5.633 1.00 98.75 172 ASN A CA 1
ATOM 1368 C C . ASN A 1 172 ? -14.125 -4.920 5.724 1.00 98.75 172 ASN A C 1
ATOM 1370 O O . ASN A 1 172 ? -13.038 -5.045 5.160 1.00 98.75 172 ASN A O 1
ATOM 1374 N N . GLU A 1 173 ? -14.435 -3.843 6.438 1.00 98.69 173 GLU A N 1
ATOM 1375 C CA . GLU A 1 173 ? -13.582 -2.672 6.639 1.00 98.69 173 GLU A CA 1
ATOM 1376 C C . GLU A 1 173 ? -13.451 -2.340 8.125 1.00 98.69 173 GLU A C 1
ATOM 1378 O O . GLU A 1 173 ? -14.414 -2.440 8.893 1.00 98.69 173 GLU A O 1
ATOM 1383 N N . VAL A 1 174 ? -12.264 -1.876 8.512 1.00 98.62 174 VAL A N 1
ATOM 1384 C CA . VAL A 1 174 ? -12.075 -1.098 9.734 1.00 98.62 174 VAL A CA 1
ATOM 1385 C C . VAL A 1 174 ? -11.391 0.220 9.395 1.00 98.62 174 VAL A C 1
ATOM 1387 O O . VAL A 1 174 ? -10.347 0.254 8.748 1.00 98.62 174 VAL A O 1
ATOM 1390 N N . ARG A 1 175 ? -11.989 1.317 9.855 1.00 98.56 175 ARG A N 1
ATOM 1391 C CA . ARG A 1 175 ? -11.424 2.662 9.801 1.00 98.56 175 ARG A CA 1
ATOM 1392 C C . ARG A 1 175 ? -10.995 3.071 11.202 1.00 98.56 175 ARG A C 1
ATOM 1394 O O . ARG A 1 175 ? -11.835 3.189 12.097 1.00 98.56 175 ARG A O 1
ATOM 1401 N N . LEU A 1 176 ? -9.694 3.260 11.388 1.00 98.31 176 LEU A N 1
ATOM 1402 C CA . LEU A 1 176 ? -9.093 3.681 12.650 1.00 98.31 176 LEU A CA 1
ATOM 1403 C C . LEU A 1 176 ? -8.894 5.195 12.615 1.00 98.31 176 LEU A C 1
ATOM 1405 O O . LEU A 1 176 ? -8.054 5.683 11.866 1.00 98.31 176 LEU A O 1
ATOM 1409 N N . GLU A 1 177 ? -9.679 5.934 13.401 1.00 98.12 177 GLU A N 1
ATOM 1410 C CA . GLU A 1 177 ? -9.456 7.368 13.613 1.00 98.12 177 GLU A CA 1
ATOM 1411 C C . GLU A 1 177 ? -8.239 7.530 14.523 1.00 98.12 177 GLU A C 1
ATOM 1413 O O . GLU A 1 177 ? -8.273 7.098 15.680 1.00 98.12 177 GLU A O 1
ATOM 1418 N N . MET A 1 178 ? -7.184 8.167 14.031 1.00 97.19 178 MET A N 1
ATOM 1419 C CA . MET A 1 178 ? -5.940 8.350 14.768 1.00 97.19 178 MET A CA 1
ATOM 1420 C C . MET A 1 178 ? -5.858 9.768 15.333 1.00 97.19 178 MET A C 1
ATOM 1422 O O . MET A 1 178 ? -6.381 10.743 14.785 1.00 97.19 178 MET A O 1
ATOM 1426 N N . GLU A 1 179 ? -5.180 9.911 16.464 1.00 94.38 179 GLU A N 1
ATOM 1427 C CA . GLU A 1 179 ? -4.729 11.217 16.916 1.00 94.38 179 GLU A CA 1
ATOM 1428 C C . GLU A 1 179 ? -3.759 11.832 15.902 1.00 94.38 179 GLU A C 1
ATOM 1430 O O . GLU A 1 179 ? -2.897 11.148 15.366 1.00 94.38 179 GLU A O 1
ATOM 14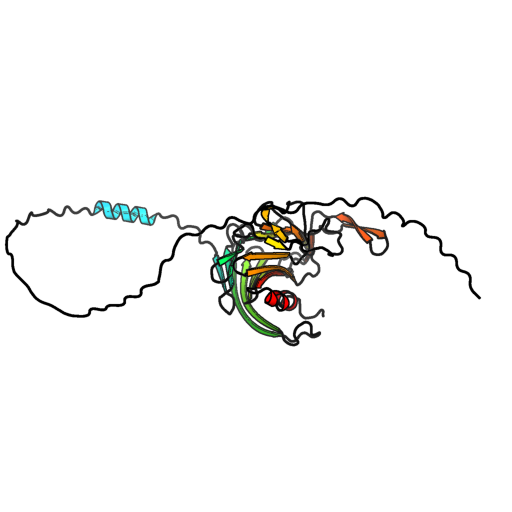35 N N . GLY A 1 180 ? -3.900 13.133 15.638 1.00 93.62 180 GLY A N 1
ATOM 1436 C CA . GLY A 1 180 ? -3.082 13.842 14.653 1.00 93.62 180 GLY A CA 1
ATOM 1437 C C . GLY A 1 180 ? -3.817 14.235 13.374 1.00 93.62 180 GLY A C 1
ATOM 1438 O O . GLY A 1 180 ? -3.176 14.810 12.503 1.00 93.62 180 GLY A O 1
ATOM 1439 N N . GLY A 1 181 ? -5.132 13.997 13.286 1.00 96.38 181 GLY A N 1
ATOM 1440 C CA . GLY A 1 181 ? -5.961 14.464 12.166 1.00 96.38 181 GLY A CA 1
ATOM 1441 C C . GLY A 1 181 ? -5.859 13.570 10.934 1.00 96.38 181 GLY A C 1
ATOM 1442 O O . GLY A 1 181 ? -5.832 14.068 9.812 1.00 96.38 181 GLY A O 1
ATOM 1443 N N . TYR A 1 182 ? -5.761 12.259 11.146 1.00 98.50 182 TYR A N 1
ATOM 1444 C CA . TYR A 1 182 ? -5.719 11.274 10.074 1.00 98.50 182 TYR A CA 1
ATOM 1445 C C . TYR A 1 182 ? -6.402 9.974 10.498 1.00 98.50 182 TYR A C 1
ATOM 1447 O O . TYR A 1 182 ? -6.715 9.756 11.670 1.00 98.50 182 TYR A O 1
ATOM 1455 N N . ALA A 1 183 ? -6.615 9.097 9.532 1.00 98.69 183 ALA A N 1
ATOM 1456 C CA . ALA A 1 183 ? -7.087 7.748 9.735 1.00 98.69 183 ALA A CA 1
ATOM 1457 C C . ALA A 1 183 ? -6.310 6.766 8.865 1.00 98.69 183 ALA A C 1
ATOM 1459 O O . ALA A 1 183 ? -5.758 7.130 7.824 1.00 98.69 183 ALA A O 1
ATOM 1460 N N . VAL A 1 184 ? -6.324 5.506 9.289 1.00 98.62 184 VAL A N 1
ATOM 1461 C CA . VAL A 1 184 ? -5.900 4.379 8.457 1.00 98.62 184 VAL A CA 1
ATOM 1462 C C . VAL A 1 184 ? -7.109 3.482 8.238 1.00 98.62 184 VAL A C 1
ATOM 1464 O O . VAL A 1 184 ? -7.776 3.069 9.193 1.00 98.62 184 VAL A O 1
ATOM 1467 N N . VAL A 1 185 ? -7.415 3.212 6.974 1.00 98.75 185 VAL A N 1
ATOM 1468 C CA . VAL A 1 185 ? -8.520 2.339 6.571 1.00 98.75 185 VAL A CA 1
ATOM 1469 C C . VAL A 1 185 ? -7.938 1.027 6.089 1.00 98.75 185 VAL A C 1
ATOM 1471 O O . VAL A 1 185 ? -7.105 1.038 5.192 1.00 98.75 185 VAL A O 1
ATOM 1474 N N . PHE A 1 186 ? -8.406 -0.086 6.645 1.00 98.81 186 PHE A N 1
ATOM 1475 C CA . PHE A 1 186 ? -8.085 -1.433 6.183 1.00 98.81 186 PHE A CA 1
ATOM 1476 C C . PHE A 1 186 ? -9.334 -2.106 5.631 1.00 98.81 186 PHE A C 1
ATOM 1478 O O . PHE A 1 186 ? -10.416 -1.982 6.209 1.00 98.81 186 PHE A O 1
ATOM 1485 N N . ARG A 1 187 ? -9.175 -2.868 4.548 1.00 98.75 187 ARG A N 1
ATOM 1486 C CA . ARG A 1 187 ? -10.224 -3.708 3.964 1.00 98.75 187 ARG A CA 1
ATOM 1487 C C . ARG A 1 187 ? -9.718 -5.120 3.729 1.00 98.75 187 ARG A C 1
ATOM 1489 O O . ARG A 1 187 ? -8.616 -5.304 3.215 1.00 98.75 187 ARG A O 1
ATOM 1496 N N . SER A 1 188 ? -10.548 -6.101 4.063 1.00 98.62 188 SER A N 1
ATOM 1497 C CA . SER A 1 188 ? -10.304 -7.513 3.778 1.00 98.62 188 SER A CA 1
ATOM 1498 C C . SER A 1 188 ? -11.391 -8.040 2.847 1.00 98.62 188 SER A C 1
ATOM 1500 O O . SER A 1 188 ? -12.578 -8.006 3.179 1.00 98.62 188 SER A O 1
ATOM 1502 N N . TYR A 1 189 ? -10.953 -8.501 1.681 1.00 98.50 189 TYR A N 1
ATOM 1503 C CA . TYR A 1 189 ? -11.745 -9.125 0.626 1.00 98.50 189 TYR A CA 1
ATOM 1504 C C . TYR A 1 189 ? -11.490 -10.631 0.642 1.00 98.50 189 TYR A C 1
ATOM 1506 O O . TYR A 1 189 ? -10.514 -11.091 1.236 1.00 98.50 189 TYR A O 1
ATOM 1514 N N . ASN A 1 190 ? -12.311 -11.407 -0.059 1.00 97.81 190 ASN A N 1
ATOM 1515 C CA . ASN A 1 190 ? -12.021 -12.831 -0.265 1.00 97.81 190 ASN A CA 1
ATOM 1516 C C . ASN A 1 190 ? -10.805 -13.037 -1.194 1.00 97.81 190 ASN A C 1
ATOM 1518 O O . ASN A 1 190 ? -10.184 -14.102 -1.191 1.00 97.81 190 ASN A O 1
ATOM 1522 N N . GLU A 1 191 ? -10.461 -12.003 -1.966 1.00 97.56 191 GLU A N 1
ATOM 1523 C CA . GLU A 1 191 ? -9.404 -11.961 -2.976 1.00 97.56 191 GLU A CA 1
ATOM 1524 C C . GLU A 1 191 ? -8.166 -11.170 -2.523 1.00 97.56 191 GLU A C 1
ATOM 1526 O O . GLU A 1 191 ? -7.244 -10.972 -3.317 1.00 97.56 191 GLU A O 1
ATOM 1531 N N . GLY A 1 192 ? -8.122 -10.660 -1.287 1.00 98.12 192 GLY A N 1
ATOM 1532 C CA . GLY A 1 192 ? -6.948 -9.933 -0.805 1.00 98.12 192 GLY A CA 1
ATOM 1533 C C . GLY A 1 192 ? -7.173 -8.971 0.354 1.00 98.12 192 GLY A C 1
ATOM 1534 O O . GLY A 1 192 ? -8.209 -8.949 1.018 1.00 98.12 192 GLY A O 1
ATOM 1535 N N . ALA A 1 193 ? -6.153 -8.156 0.590 1.00 98.62 193 ALA A N 1
ATOM 1536 C CA . ALA A 1 193 ? -6.104 -7.143 1.631 1.00 98.62 193 ALA A CA 1
ATOM 1537 C C . ALA A 1 193 ? -5.733 -5.783 1.032 1.00 98.62 193 ALA A C 1
ATOM 1539 O O . ALA A 1 193 ? -5.021 -5.703 0.028 1.00 98.62 193 ALA A O 1
ATOM 1540 N N . ALA A 1 194 ? -6.211 -4.714 1.660 1.00 98.56 194 ALA A N 1
ATOM 1541 C CA . ALA A 1 194 ? -5.895 -3.354 1.259 1.00 98.56 194 ALA A CA 1
ATOM 1542 C C . ALA A 1 194 ? -5.814 -2.423 2.467 1.00 98.56 194 ALA A C 1
ATOM 1544 O O . ALA A 1 194 ? -6.570 -2.595 3.428 1.00 98.56 194 ALA A O 1
ATOM 1545 N N . TYR A 1 195 ? -4.967 -1.398 2.387 1.00 98.75 195 TYR A N 1
ATOM 1546 C CA . TYR A 1 195 ? -5.031 -0.260 3.299 1.00 98.75 195 TYR A CA 1
ATOM 1547 C C . TYR A 1 195 ? -4.779 1.071 2.591 1.00 98.75 195 TYR A C 1
ATOM 1549 O O . TYR A 1 195 ? -4.223 1.095 1.494 1.00 98.75 195 TYR A O 1
ATOM 1557 N N . ARG A 1 196 ? -5.180 2.179 3.220 1.00 98.75 196 ARG A N 1
ATOM 1558 C CA . ARG A 1 196 ? -4.785 3.535 2.814 1.00 98.75 196 ARG A CA 1
ATOM 1559 C C . ARG A 1 196 ? -4.787 4.512 3.984 1.00 98.75 196 ARG A C 1
ATOM 1561 O O . ARG A 1 196 ? -5.474 4.286 4.986 1.00 98.75 196 ARG A O 1
ATOM 1568 N N . PHE A 1 197 ? -4.081 5.624 3.807 1.00 98.75 197 PHE A N 1
ATOM 1569 C CA . PHE A 1 197 ? -4.197 6.802 4.663 1.00 98.75 197 PHE A CA 1
ATOM 1570 C C . PHE A 1 197 ? -5.331 7.722 4.198 1.00 98.75 197 PHE A C 1
ATOM 1572 O O . PHE A 1 197 ? -5.588 7.888 3.004 1.00 98.75 197 PHE A O 1
ATOM 1579 N N . GLU A 1 198 ? -5.979 8.370 5.158 1.00 98.75 198 GLU A N 1
ATOM 1580 C CA . GLU A 1 198 ? -6.877 9.503 4.934 1.00 98.75 198 GLU A CA 1
ATOM 1581 C C . GLU A 1 198 ? -6.480 10.616 5.899 1.00 98.75 198 GLU A C 1
ATOM 1583 O O . GLU A 1 198 ? -6.397 10.383 7.102 1.00 98.75 198 GLU A O 1
ATOM 1588 N N . THR A 1 199 ? -6.236 11.823 5.401 1.00 98.62 199 THR A N 1
ATOM 1589 C CA . THR A 1 199 ? -5.894 12.980 6.232 1.00 98.62 199 THR A CA 1
ATOM 1590 C C . THR A 1 199 ? -7.036 13.984 6.257 1.00 98.62 199 THR A C 1
ATOM 1592 O O . THR A 1 199 ? -7.779 14.144 5.291 1.00 98.62 199 THR A O 1
ATOM 1595 N N . SER A 1 200 ? -7.166 14.673 7.384 1.00 98.12 200 SER A N 1
ATOM 1596 C CA . SER A 1 200 ? -8.081 15.791 7.611 1.00 98.12 200 SER A CA 1
ATOM 1597 C C . SER A 1 200 ? -7.326 16.894 8.358 1.00 98.12 200 SER A C 1
ATOM 1599 O O . SER A 1 200 ? -7.711 17.307 9.456 1.00 98.12 200 SER A O 1
ATOM 1601 N N . LEU A 1 201 ? -6.167 17.275 7.818 1.00 98.06 201 LEU A N 1
ATOM 1602 C CA . LEU A 1 201 ? -5.291 18.283 8.405 1.00 98.06 201 LEU A CA 1
ATOM 1603 C C . LEU A 1 201 ? -5.842 19.688 8.112 1.00 98.06 201 LEU A C 1
ATOM 1605 O O . LEU A 1 201 ? -6.403 19.907 7.036 1.00 98.06 201 LEU A O 1
ATOM 1609 N N . PRO A 1 202 ? -5.687 20.646 9.043 1.00 97.19 202 PRO A N 1
ATOM 1610 C CA . PRO A 1 202 ? -6.208 22.003 8.873 1.00 97.19 202 PRO A CA 1
ATOM 1611 C C . PRO A 1 202 ? -5.471 22.814 7.796 1.00 97.19 202 PRO A C 1
ATOM 1613 O O . PRO A 1 202 ? -6.016 23.790 7.284 1.00 97.19 202 PRO A O 1
ATOM 1616 N N . GLN A 1 203 ? -4.234 22.445 7.459 1.00 97.75 203 GLN A N 1
ATOM 1617 C CA . GLN A 1 203 ? -3.452 23.092 6.414 1.00 97.75 203 GLN A CA 1
ATOM 1618 C C . GLN A 1 203 ? -4.092 22.854 5.042 1.00 97.75 203 GLN A C 1
ATOM 1620 O O . GLN A 1 203 ? -4.424 21.727 4.682 1.00 97.75 203 GLN A O 1
ATOM 1625 N N . GLN A 1 204 ? -4.214 23.910 4.234 1.00 97.31 204 GLN A N 1
ATOM 1626 C CA . GLN A 1 204 ? -4.739 23.778 2.870 1.00 97.31 204 GLN A CA 1
ATOM 1627 C C . GLN A 1 204 ? -3.831 22.921 1.985 1.00 97.31 204 GLN A C 1
ATOM 1629 O O . GLN A 1 204 ? -4.331 22.151 1.167 1.00 97.31 204 GLN A O 1
ATOM 1634 N N . GLN A 1 205 ? -2.518 23.035 2.184 1.00 98.06 205 GLN A N 1
ATOM 1635 C CA . GLN A 1 205 ? -1.482 22.315 1.461 1.00 98.06 205 GLN A CA 1
ATOM 1636 C C . GLN A 1 205 ? -0.406 21.843 2.445 1.00 98.06 205 GLN A C 1
ATOM 1638 O O . GLN A 1 205 ? -0.065 22.574 3.374 1.00 98.06 205 GLN A O 1
ATOM 1643 N N . VAL A 1 206 ? 0.112 20.638 2.224 1.00 98.50 206 VAL A N 1
ATOM 1644 C CA . VAL A 1 206 ? 1.201 20.007 2.985 1.00 98.50 206 VAL A CA 1
ATOM 1645 C C . VAL A 1 206 ? 2.155 19.294 2.030 1.00 98.50 206 VAL A C 1
ATOM 1647 O O . VAL A 1 206 ? 1.753 18.903 0.925 1.00 98.50 206 VAL A O 1
ATOM 1650 N N . LYS A 1 207 ? 3.403 19.083 2.451 1.00 98.81 207 LYS A N 1
ATOM 1651 C CA . LYS A 1 207 ? 4.367 18.251 1.726 1.00 98.81 207 LYS A CA 1
ATOM 1652 C C . LYS A 1 207 ? 4.459 16.869 2.348 1.00 98.81 207 LYS A C 1
ATOM 1654 O O . LYS A 1 207 ? 4.470 16.712 3.566 1.00 98.81 207 LYS A O 1
ATOM 1659 N N . ILE A 1 208 ? 4.565 15.868 1.486 1.00 98.81 208 ILE A N 1
ATOM 1660 C CA . ILE A 1 208 ? 4.813 14.486 1.879 1.00 98.81 208 ILE A CA 1
ATOM 1661 C C . ILE A 1 208 ? 6.276 14.199 1.610 1.00 98.81 208 ILE A C 1
ATOM 1663 O O . ILE A 1 208 ? 6.688 14.152 0.453 1.00 98.81 208 ILE A O 1
ATOM 1667 N N . TYR A 1 209 ? 7.057 14.028 2.668 1.00 98.81 209 TYR A N 1
ATOM 1668 C CA . TYR A 1 209 ? 8.493 13.784 2.561 1.00 98.81 209 TYR A CA 1
ATOM 1669 C C . TYR A 1 209 ? 8.798 12.318 2.285 1.00 98.81 209 TYR A C 1
ATOM 1671 O O . TYR A 1 209 ? 9.699 11.993 1.516 1.00 98.81 209 TYR A O 1
ATOM 1679 N N . ARG A 1 210 ? 8.018 11.424 2.891 1.00 98.62 210 ARG A N 1
ATOM 1680 C CA . ARG A 1 210 ? 8.200 9.983 2.772 1.00 98.62 210 ARG A CA 1
ATOM 1681 C C . ARG A 1 210 ? 6.898 9.260 3.070 1.00 98.62 210 ARG A C 1
ATOM 1683 O O . ARG A 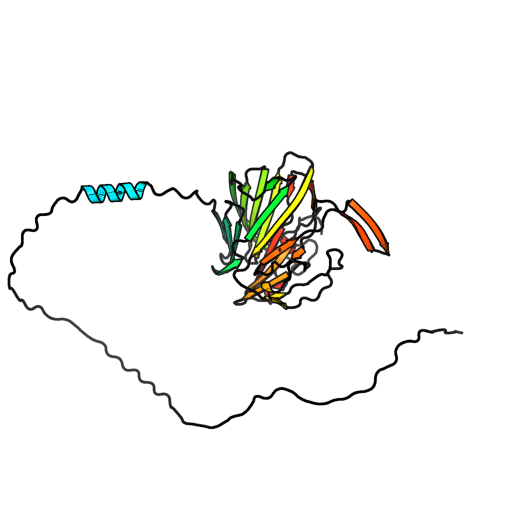1 210 ? 6.151 9.646 3.963 1.00 98.62 210 ARG A O 1
ATOM 1690 N N . GLU A 1 211 ? 6.681 8.157 2.377 1.00 98.75 211 GLU A N 1
ATOM 1691 C CA . GLU A 1 211 ? 5.718 7.140 2.774 1.00 98.75 211 GLU A CA 1
ATOM 1692 C C . GLU A 1 211 ? 6.472 5.839 3.029 1.00 98.75 211 GLU A C 1
ATOM 1694 O O . GLU A 1 211 ? 7.296 5.413 2.219 1.00 98.75 211 GLU A O 1
ATOM 1699 N N . GLU A 1 212 ? 6.214 5.217 4.172 1.00 98.62 212 GLU A N 1
ATOM 1700 C CA . GLU A 1 212 ? 6.678 3.868 4.443 1.00 98.62 212 GLU A CA 1
ATOM 1701 C C . GLU A 1 212 ? 5.579 2.873 4.091 1.00 98.62 212 GLU A C 1
ATOM 1703 O O . GLU A 1 212 ? 4.491 2.894 4.664 1.00 98.62 212 GLU A O 1
ATOM 1708 N N . VAL A 1 213 ? 5.915 1.956 3.189 1.00 98.62 213 VAL A N 1
ATOM 1709 C CA . VAL A 1 213 ? 5.111 0.781 2.867 1.00 98.62 213 VAL A CA 1
ATOM 1710 C C . VAL A 1 213 ? 6.033 -0.420 2.978 1.00 98.62 213 VAL A C 1
ATOM 1712 O O . VAL A 1 213 ? 6.946 -0.568 2.172 1.00 98.62 213 VAL A O 1
ATOM 1715 N N . ARG A 1 214 ? 5.839 -1.286 3.971 1.00 98.56 214 ARG A N 1
ATOM 1716 C CA . ARG A 1 214 ? 6.678 -2.478 4.132 1.00 98.56 214 ARG A CA 1
ATOM 1717 C C . ARG A 1 214 ? 5.849 -3.748 4.008 1.00 98.56 214 ARG A C 1
ATOM 1719 O O . ARG A 1 214 ? 4.819 -3.877 4.662 1.00 98.56 214 ARG A O 1
ATOM 1726 N N . PHE A 1 215 ? 6.335 -4.690 3.205 1.00 98.69 215 PHE A N 1
ATOM 1727 C CA . PHE A 1 215 ? 5.794 -6.037 3.046 1.00 98.69 215 PHE A CA 1
ATOM 1728 C C . PHE A 1 215 ? 6.835 -7.038 3.547 1.00 98.69 215 PHE A C 1
ATOM 1730 O O . PHE A 1 215 ? 7.799 -7.353 2.854 1.00 98.69 215 PHE A O 1
ATOM 1737 N N . ASN A 1 216 ? 6.660 -7.504 4.776 1.00 98.56 216 ASN A N 1
ATOM 1738 C CA . ASN A 1 216 ? 7.531 -8.472 5.431 1.00 98.56 216 ASN A CA 1
ATOM 1739 C C . ASN A 1 216 ? 6.930 -9.876 5.300 1.00 98.56 216 ASN A C 1
ATOM 1741 O O . ASN A 1 216 ? 5.798 -10.115 5.723 1.00 98.56 216 ASN A O 1
ATOM 1745 N N . PHE A 1 217 ? 7.699 -10.814 4.761 1.00 98.50 217 PHE A N 1
ATOM 1746 C CA . PHE A 1 217 ? 7.292 -12.198 4.552 1.00 98.50 217 PHE A CA 1
ATOM 1747 C C . PHE A 1 217 ? 7.868 -13.105 5.654 1.00 98.50 217 PHE A C 1
ATOM 1749 O O . PHE A 1 217 ? 8.983 -12.868 6.126 1.00 98.50 217 PHE A O 1
ATOM 1756 N N . PRO A 1 218 ? 7.164 -14.183 6.056 1.00 97.75 218 PRO A N 1
ATOM 1757 C CA . PRO A 1 218 ? 7.665 -15.120 7.069 1.00 97.75 218 PRO A CA 1
ATOM 1758 C C . PRO A 1 218 ? 8.939 -15.875 6.682 1.00 97.75 218 PRO A C 1
ATOM 1760 O O . PRO A 1 218 ? 9.630 -16.419 7.542 1.00 97.75 218 PRO A O 1
ATOM 1763 N N . GLY A 1 219 ? 9.255 -15.926 5.390 1.00 96.94 219 GLY A N 1
ATOM 1764 C CA . GLY A 1 219 ? 10.399 -16.649 4.868 1.00 96.94 219 GLY A CA 1
ATOM 1765 C C . GLY A 1 219 ? 10.917 -16.047 3.574 1.00 96.94 219 GLY A C 1
ATOM 1766 O O . GLY A 1 219 ? 10.354 -15.110 3.014 1.00 96.94 219 GLY A O 1
ATOM 1767 N N . ASP A 1 220 ? 12.021 -16.611 3.104 1.00 97.88 220 ASP A N 1
ATOM 1768 C CA . ASP A 1 220 ? 12.579 -16.279 1.804 1.00 97.88 220 ASP A CA 1
ATOM 1769 C C . ASP A 1 220 ? 11.691 -16.909 0.722 1.00 97.88 220 ASP A C 1
ATOM 1771 O O . ASP A 1 220 ? 11.747 -18.111 0.480 1.00 97.88 220 ASP A O 1
ATOM 1775 N N . ALA A 1 221 ? 10.773 -16.138 0.159 1.00 98.00 221 ALA A N 1
ATOM 1776 C CA . ALA A 1 221 ? 9.880 -16.585 -0.902 1.00 98.00 221 ALA A CA 1
ATOM 1777 C C . ALA A 1 221 ? 10.507 -16.332 -2.278 1.00 98.00 221 ALA A C 1
ATOM 1779 O O . ALA A 1 221 ? 11.416 -15.512 -2.424 1.00 98.00 221 ALA A O 1
ATOM 1780 N N . THR A 1 222 ? 10.005 -17.028 -3.296 1.00 98.38 222 THR A N 1
ATOM 1781 C CA . THR A 1 222 ? 10.310 -16.672 -4.685 1.00 98.38 222 THR A CA 1
ATOM 1782 C C . THR A 1 222 ? 9.392 -15.531 -5.103 1.00 98.38 222 THR A C 1
ATOM 1784 O O . THR A 1 222 ? 8.184 -15.591 -4.882 1.00 98.38 222 THR A O 1
ATOM 1787 N N . VAL A 1 223 ? 9.952 -14.504 -5.729 1.00 98.38 223 VAL A N 1
ATOM 1788 C CA . VAL A 1 223 ? 9.221 -13.363 -6.274 1.00 98.38 223 VAL A CA 1
ATOM 1789 C C . VAL A 1 223 ? 9.495 -13.230 -7.765 1.00 98.38 223 VAL A C 1
ATOM 1791 O O . VAL A 1 223 ? 10.629 -13.335 -8.227 1.00 98.38 223 VAL A O 1
ATOM 1794 N N . PHE A 1 224 ? 8.432 -12.993 -8.521 1.00 98.12 224 PHE A N 1
ATOM 1795 C CA . PHE A 1 224 ? 8.478 -12.558 -9.907 1.00 98.12 224 PHE A CA 1
ATOM 1796 C C . PHE A 1 224 ? 8.621 -11.037 -9.893 1.00 98.12 224 PHE A C 1
ATOM 1798 O O . PHE A 1 224 ? 7.634 -10.312 -9.751 1.00 98.12 224 PHE A O 1
ATOM 1805 N N . TYR A 1 225 ? 9.872 -10.583 -9.945 1.00 96.56 225 TYR A N 1
ATOM 1806 C CA . TYR A 1 225 ? 10.266 -9.199 -9.695 1.00 96.56 225 TYR A CA 1
ATOM 1807 C C . TYR A 1 225 ? 10.625 -8.514 -11.023 1.00 96.56 225 TYR A C 1
ATOM 1809 O O . TYR A 1 225 ? 11.654 -8.863 -11.611 1.00 96.56 225 TYR A O 1
ATOM 1817 N N . PRO A 1 226 ? 9.793 -7.586 -11.537 1.00 96.38 226 PRO A N 1
ATOM 1818 C CA . PRO A 1 226 ? 10.075 -6.859 -12.773 1.00 96.38 226 PRO A CA 1
ATOM 1819 C C . PRO A 1 226 ? 11.122 -5.768 -12.508 1.00 96.38 226 PRO A C 1
ATOM 1821 O O . PRO A 1 226 ? 10.809 -4.584 -12.416 1.00 96.38 226 PRO A O 1
ATOM 1824 N N . GLN A 1 227 ? 12.372 -6.197 -12.326 1.00 96.31 227 GLN A N 1
ATOM 1825 C CA . GLN A 1 227 ? 13.481 -5.325 -11.951 1.00 96.31 227 GLN A CA 1
ATOM 1826 C C . GLN A 1 227 ? 13.715 -4.221 -12.978 1.00 96.31 227 GLN A C 1
ATOM 1828 O O . GLN A 1 227 ? 13.804 -4.476 -14.180 1.00 96.31 227 GLN A O 1
ATOM 1833 N N . GLU A 1 228 ? 13.904 -3.014 -12.468 1.00 96.12 228 GLU A N 1
ATOM 1834 C CA . GLU A 1 228 ? 14.154 -1.792 -13.208 1.00 96.12 228 GLU A CA 1
ATOM 1835 C C . GLU A 1 228 ? 15.505 -1.192 -12.830 1.00 96.12 228 GLU A C 1
ATOM 1837 O O . GLU A 1 228 ? 15.960 -1.299 -11.691 1.00 96.12 228 GLU A O 1
ATOM 1842 N N . ASP A 1 229 ? 16.129 -0.519 -13.794 1.00 92.25 229 ASP A N 1
ATOM 1843 C CA . ASP A 1 229 ? 17.427 0.133 -13.587 1.00 92.25 229 ASP A CA 1
ATOM 1844 C C . ASP A 1 229 ? 17.271 1.551 -13.017 1.00 92.25 229 ASP A C 1
ATOM 1846 O O . ASP A 1 229 ? 18.186 2.079 -12.389 1.00 92.25 229 ASP A O 1
ATOM 1850 N N . SER A 1 230 ? 16.124 2.197 -13.260 1.00 93.44 230 SER A N 1
ATOM 1851 C CA . SER A 1 230 ? 15.827 3.543 -12.765 1.00 93.44 230 SER A CA 1
ATOM 1852 C C . SER A 1 230 ? 14.322 3.826 -12.754 1.00 93.44 230 SER A C 1
ATOM 1854 O O . SER A 1 230 ? 13.565 3.181 -13.478 1.00 93.44 230 SER A O 1
ATOM 1856 N N . MET A 1 231 ? 13.897 4.828 -11.976 1.00 94.06 231 MET A N 1
ATOM 1857 C CA . MET A 1 231 ? 12.503 5.301 -11.957 1.00 94.06 231 MET A CA 1
ATOM 1858 C C . MET A 1 231 ? 12.096 6.054 -13.235 1.00 94.06 231 MET A C 1
ATOM 1860 O O . MET A 1 231 ? 10.914 6.310 -13.449 1.00 94.06 231 MET A O 1
ATOM 1864 N N . PHE A 1 232 ? 13.056 6.393 -14.100 1.00 93.69 232 PHE A N 1
ATOM 1865 C CA . PHE A 1 232 ? 12.782 6.848 -15.457 1.00 93.69 232 PHE A CA 1
ATOM 1866 C C . PHE A 1 232 ? 12.703 5.622 -16.375 1.00 93.69 232 PHE A C 1
ATOM 1868 O O . PHE A 1 232 ? 13.714 5.177 -16.925 1.00 93.69 232 PHE A O 1
ATOM 1875 N N . SER A 1 233 ? 11.512 5.030 -16.478 1.00 93.12 233 SER A N 1
ATOM 1876 C CA . SER A 1 233 ? 11.289 3.777 -17.205 1.00 93.12 233 SER A CA 1
ATOM 1877 C C . SER A 1 233 ? 9.997 3.773 -18.018 1.00 93.12 233 SER A C 1
ATOM 1879 O O . SER A 1 233 ? 9.056 4.515 -17.743 1.00 93.12 233 SER A O 1
ATOM 1881 N N . HIS A 1 234 ? 9.961 2.881 -19.008 1.00 91.81 234 HIS A N 1
ATOM 1882 C CA . HIS A 1 234 ? 8.769 2.506 -19.765 1.00 91.81 234 HIS A CA 1
ATOM 1883 C C . HIS A 1 234 ? 7.988 1.347 -19.122 1.00 91.81 234 HIS A C 1
ATOM 1885 O O . HIS A 1 234 ? 6.921 0.993 -19.616 1.00 91.81 234 HIS A O 1
ATOM 1891 N N . ASN A 1 235 ? 8.489 0.769 -18.024 1.00 94.62 235 ASN A N 1
ATOM 1892 C CA . ASN A 1 235 ? 7.867 -0.338 -17.287 1.00 94.62 235 ASN A CA 1
ATOM 1893 C C . ASN A 1 235 ? 7.781 -1.655 -18.088 1.00 94.62 235 ASN A C 1
ATOM 1895 O O . ASN A 1 235 ? 6.890 -2.479 -17.881 1.00 94.62 235 ASN A O 1
ATOM 1899 N N . GLU A 1 236 ? 8.723 -1.875 -19.008 1.00 94.62 236 GLU A N 1
ATOM 1900 C CA . GLU A 1 236 ? 8.763 -3.027 -19.918 1.00 94.62 236 GLU A CA 1
ATOM 1901 C C . GLU A 1 236 ? 9.833 -4.037 -19.485 1.00 94.62 236 GLU A C 1
ATOM 1903 O O . GLU A 1 236 ? 10.917 -4.135 -20.067 1.00 94.62 236 GLU A O 1
ATOM 1908 N N . ARG A 1 237 ? 9.545 -4.800 -18.426 1.00 95.56 237 ARG A N 1
ATOM 1909 C CA . ARG A 1 237 ? 10.518 -5.728 -17.828 1.00 95.56 237 ARG A CA 1
ATOM 1910 C C . ARG A 1 237 ? 10.090 -7.181 -17.883 1.00 95.56 237 ARG A C 1
ATOM 1912 O O . ARG A 1 237 ? 8.916 -7.534 -17.969 1.00 95.56 237 ARG A O 1
ATOM 1919 N N . ARG A 1 238 ? 11.098 -8.053 -17.814 1.00 95.00 238 ARG A N 1
ATOM 1920 C CA . ARG A 1 238 ? 10.897 -9.490 -17.625 1.00 95.00 238 ARG A CA 1
ATOM 1921 C C . ARG A 1 238 ? 10.608 -9.769 -16.157 1.00 95.00 238 ARG A C 1
ATOM 1923 O O . ARG A 1 238 ? 11.312 -9.283 -15.280 1.00 95.00 238 ARG A O 1
ATOM 1930 N N . TYR A 1 239 ? 9.645 -10.645 -15.918 1.00 95.56 239 TYR A N 1
ATOM 1931 C CA . TYR A 1 239 ? 9.326 -11.169 -14.595 1.00 95.56 239 TYR A CA 1
ATOM 1932 C C . TYR A 1 239 ? 10.210 -12.378 -14.297 1.00 95.56 239 TYR A C 1
ATOM 1934 O O . TYR A 1 239 ? 9.783 -13.528 -14.410 1.00 95.56 239 TYR A O 1
ATOM 1942 N N . VAL A 1 240 ? 11.481 -12.120 -13.992 1.00 92.44 240 VAL A N 1
ATOM 1943 C CA . VAL A 1 240 ? 12.432 -13.187 -13.665 1.00 92.44 240 VAL A CA 1
ATOM 1944 C C . VAL A 1 240 ? 12.199 -13.622 -12.214 1.00 92.44 240 VAL A C 1
ATOM 1946 O O . VAL A 1 240 ? 12.195 -12.765 -11.326 1.00 92.44 240 VAL A O 1
ATOM 1949 N N . PRO A 1 241 ? 11.978 -14.924 -11.950 1.00 96.12 241 PRO A N 1
ATOM 1950 C CA . PRO A 1 241 ? 11.857 -15.418 -10.589 1.00 96.12 241 PRO A CA 1
ATOM 1951 C C . PRO A 1 241 ? 13.207 -15.314 -9.876 1.00 96.12 241 PRO A C 1
ATOM 1953 O O . PRO A 1 241 ? 14.224 -15.778 -10.391 1.00 96.12 241 PRO A O 1
ATOM 1956 N N . GLN A 1 242 ? 13.201 -14.744 -8.679 1.00 96.38 242 GLN A N 1
ATOM 1957 C CA . GLN A 1 242 ? 14.367 -14.646 -7.802 1.00 96.38 242 GLN A CA 1
ATOM 1958 C C . GLN A 1 242 ? 13.941 -14.733 -6.337 1.00 96.38 242 GLN A C 1
ATOM 1960 O O . GLN A 1 242 ? 12.750 -14.662 -6.024 1.00 96.38 242 GLN A O 1
ATOM 1965 N N . ARG A 1 243 ? 14.889 -14.945 -5.426 1.00 98.00 243 ARG A N 1
ATOM 1966 C CA . ARG A 1 243 ? 14.600 -15.051 -3.992 1.00 98.00 243 ARG A CA 1
ATOM 1967 C C . ARG A 1 243 ? 14.518 -13.664 -3.367 1.00 98.00 243 ARG A C 1
ATOM 1969 O O . ARG A 1 243 ? 15.326 -12.803 -3.695 1.00 98.00 243 ARG A O 1
ATOM 1976 N N . LEU A 1 244 ? 13.584 -13.446 -2.439 1.00 98.19 244 LEU A N 1
ATOM 1977 C CA . LEU A 1 244 ? 13.435 -12.152 -1.756 1.00 98.19 244 LEU A CA 1
ATOM 1978 C C . LEU A 1 244 ? 14.751 -11.659 -1.139 1.00 98.19 244 LEU A C 1
ATOM 1980 O O . LEU A 1 244 ? 15.091 -10.486 -1.268 1.00 98.19 244 LEU A O 1
ATOM 1984 N N . LYS A 1 245 ? 15.506 -12.561 -0.500 1.00 98.06 245 LYS A N 1
ATOM 1985 C CA . LYS A 1 245 ? 16.782 -12.224 0.147 1.00 98.06 245 LYS A CA 1
ATOM 1986 C C . LYS A 1 245 ? 17.920 -11.910 -0.826 1.00 98.06 245 LYS A C 1
ATOM 1988 O O . LYS A 1 245 ? 18.922 -11.360 -0.387 1.00 98.06 245 LYS A O 1
ATOM 1993 N N . GLU A 1 246 ? 17.785 -12.276 -2.098 1.00 97.00 246 GLU A N 1
ATOM 1994 C CA . GLU A 1 246 ? 18.798 -12.044 -3.137 1.00 97.00 246 GLU A CA 1
ATOM 1995 C C . GLU A 1 246 ? 18.611 -10.692 -3.842 1.00 97.00 246 GLU A C 1
ATOM 1997 O O . GLU A 1 246 ? 19.485 -10.276 -4.600 1.00 97.00 246 GLU A O 1
ATOM 2002 N N . ILE A 1 247 ? 17.498 -9.993 -3.589 1.00 96.69 247 ILE A N 1
ATOM 2003 C CA . ILE A 1 247 ? 17.255 -8.668 -4.160 1.00 96.69 247 ILE A CA 1
ATOM 2004 C C . ILE A 1 247 ? 18.075 -7.638 -3.386 1.00 96.69 247 ILE A C 1
ATOM 2006 O O . ILE A 1 247 ? 17.760 -7.303 -2.236 1.00 96.69 247 ILE A O 1
ATOM 2010 N N . ASP A 1 248 ? 19.091 -7.104 -4.060 1.00 94.44 248 ASP A N 1
ATOM 2011 C CA . ASP A 1 248 ? 19.898 -6.003 -3.549 1.00 94.44 248 ASP A CA 1
ATOM 2012 C C . ASP A 1 248 ? 19.010 -4.773 -3.247 1.00 94.44 248 ASP A C 1
ATOM 2014 O O . ASP A 1 248 ? 18.143 -4.431 -4.059 1.00 94.44 248 ASP A O 1
ATOM 2018 N N . PRO A 1 249 ? 19.195 -4.075 -2.110 1.00 95.75 249 PRO A N 1
ATOM 2019 C CA . PRO A 1 249 ? 18.416 -2.892 -1.761 1.00 95.75 249 PRO A CA 1
ATOM 2020 C C . PRO A 1 249 ? 18.512 -1.738 -2.760 1.00 95.75 249 PRO A C 1
ATOM 2022 O O . PRO A 1 249 ? 17.635 -0.875 -2.741 1.00 95.75 249 PRO A O 1
ATOM 2025 N N . ALA A 1 250 ? 19.552 -1.705 -3.599 1.00 94.25 250 ALA A N 1
ATOM 2026 C CA . ALA A 1 250 ? 19.699 -0.735 -4.677 1.00 94.25 250 ALA A CA 1
ATOM 2027 C C . ALA A 1 250 ? 18.817 -1.051 -5.895 1.00 94.25 250 ALA A C 1
ATOM 2029 O O . ALA A 1 250 ? 18.561 -0.162 -6.707 1.00 94.25 250 ALA A O 1
ATOM 2030 N N . PHE A 1 251 ? 18.348 -2.294 -6.046 1.00 94.69 251 PHE A N 1
ATOM 2031 C CA . PHE A 1 251 ? 17.461 -2.665 -7.142 1.00 94.69 251 PHE A CA 1
ATOM 2032 C C . PHE A 1 251 ? 16.021 -2.305 -6.830 1.00 94.69 251 PHE A C 1
ATOM 2034 O O . PHE A 1 251 ? 15.481 -2.650 -5.779 1.00 94.69 251 PHE A O 1
ATOM 2041 N N . ILE A 1 252 ? 15.375 -1.687 -7.812 1.00 96.94 252 ILE A N 1
ATOM 2042 C CA . ILE A 1 252 ? 13.969 -1.309 -7.763 1.00 96.94 252 ILE A CA 1
ATOM 2043 C C . ILE A 1 252 ? 13.159 -2.134 -8.767 1.00 96.94 252 ILE A C 1
ATOM 2045 O O . ILE A 1 252 ? 13.717 -2.731 -9.686 1.00 96.94 252 ILE A O 1
ATOM 2049 N N . ALA A 1 253 ? 11.847 -2.180 -8.599 1.00 97.19 253 ALA A N 1
ATOM 2050 C CA . ALA A 1 253 ? 10.921 -2.776 -9.547 1.00 97.19 253 ALA A CA 1
ATOM 2051 C C . ALA A 1 253 ? 9.642 -1.962 -9.645 1.00 97.19 253 ALA A C 1
ATOM 2053 O O . ALA A 1 253 ? 9.184 -1.347 -8.676 1.00 97.19 253 ALA A O 1
ATOM 2054 N N . THR A 1 254 ? 9.047 -2.029 -10.828 1.00 95.62 254 THR A N 1
ATOM 2055 C CA . THR A 1 254 ? 7.672 -1.602 -11.062 1.00 95.62 254 THR A CA 1
ATOM 2056 C C . THR A 1 254 ? 6.684 -2.592 -10.449 1.00 95.62 254 THR A C 1
ATOM 2058 O O . THR A 1 254 ? 7.042 -3.657 -9.938 1.00 95.62 254 THR A O 1
ATOM 2061 N N . MET A 1 255 ? 5.408 -2.218 -10.469 1.00 94.88 255 MET A N 1
ATOM 2062 C CA . MET A 1 255 ? 4.310 -3.060 -10.010 1.00 94.88 255 MET A CA 1
ATOM 2063 C C . MET A 1 255 ? 3.480 -3.591 -11.189 1.00 94.88 255 MET A C 1
ATOM 2065 O O . MET A 1 255 ? 3.418 -2.939 -12.232 1.00 94.88 255 MET A O 1
ATOM 2069 N N . PRO A 1 256 ? 2.784 -4.732 -11.022 1.00 96.19 256 PRO A N 1
ATOM 2070 C CA . PRO A 1 256 ? 2.756 -5.558 -9.814 1.00 96.19 256 PRO A CA 1
ATOM 2071 C C . PRO A 1 256 ? 4.017 -6.413 -9.644 1.00 96.19 256 PRO A C 1
ATOM 2073 O O . PRO A 1 256 ? 4.606 -6.849 -10.621 1.00 96.19 256 PRO A O 1
ATOM 2076 N N . ALA A 1 257 ? 4.388 -6.728 -8.402 1.00 97.25 257 ALA A N 1
ATOM 2077 C CA . ALA A 1 257 ? 5.296 -7.842 -8.112 1.00 97.25 257 ALA A CA 1
ATOM 2078 C C . ALA A 1 257 ? 4.487 -9.012 -7.545 1.00 97.25 257 ALA A C 1
ATOM 2080 O O . ALA A 1 257 ? 3.589 -8.803 -6.724 1.00 97.25 257 ALA A O 1
ATOM 2081 N N . VAL A 1 258 ? 4.790 -10.241 -7.973 1.00 98.38 258 VAL A N 1
ATOM 2082 C CA . VAL A 1 258 ? 4.055 -11.438 -7.531 1.00 98.38 258 VAL A CA 1
ATOM 2083 C C . VAL A 1 258 ? 4.957 -12.325 -6.688 1.00 98.38 258 VAL A C 1
ATOM 2085 O O . VAL A 1 258 ? 5.995 -12.777 -7.159 1.00 98.38 258 VAL A O 1
ATOM 2088 N N . VAL A 1 259 ? 4.559 -12.605 -5.452 1.00 98.56 259 VAL A N 1
ATOM 2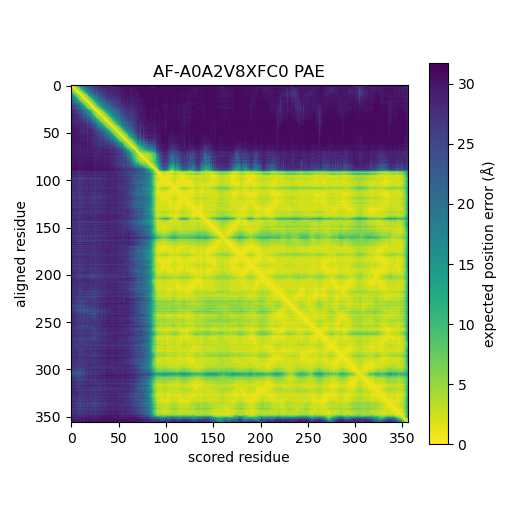089 C CA . VAL A 1 259 ? 5.301 -13.457 -4.517 1.00 98.56 259 VAL A CA 1
ATOM 2090 C C . VAL A 1 259 ? 4.619 -14.811 -4.394 1.00 98.56 259 VAL A C 1
ATOM 2092 O O . VAL A 1 259 ? 3.422 -14.890 -4.124 1.00 98.56 259 VAL A O 1
ATOM 2095 N N . ASP A 1 260 ? 5.384 -15.882 -4.578 1.00 98.25 260 ASP A N 1
ATOM 2096 C CA . ASP A 1 260 ? 4.962 -17.248 -4.286 1.00 98.25 260 ASP A CA 1
ATOM 2097 C C . ASP A 1 260 ? 5.184 -17.547 -2.800 1.00 98.25 260 ASP A C 1
ATOM 2099 O O . ASP A 1 260 ? 6.303 -17.823 -2.365 1.00 98.25 260 ASP A O 1
ATOM 2103 N N . ALA A 1 261 ? 4.112 -17.472 -2.010 1.00 95.88 261 ALA A N 1
ATOM 2104 C CA . ALA A 1 261 ? 4.157 -17.677 -0.564 1.00 95.88 261 ALA A CA 1
ATOM 2105 C C . ALA A 1 261 ? 3.967 -19.143 -0.146 1.00 95.88 261 ALA A C 1
ATOM 2107 O O . ALA A 1 261 ? 3.668 -19.418 1.023 1.00 95.88 261 ALA A O 1
ATOM 2108 N N . GLY A 1 262 ? 4.135 -20.082 -1.083 1.00 94.44 262 GLY A N 1
ATOM 2109 C CA . GLY A 1 262 ? 4.059 -21.513 -0.828 1.00 94.44 262 GLY A CA 1
ATOM 2110 C C . GLY A 1 262 ? 2.641 -22.023 -0.565 1.00 94.44 262 GLY A C 1
ATOM 2111 O O . GLY A 1 262 ? 1.684 -21.265 -0.385 1.00 94.44 262 GLY A O 1
ATOM 2112 N N . GLU A 1 263 ? 2.511 -23.353 -0.556 1.00 93.31 263 GLU A N 1
ATOM 2113 C CA . GLU A 1 263 ? 1.234 -24.071 -0.389 1.00 93.31 263 GLU A CA 1
ATOM 2114 C C . GLU A 1 263 ? 0.142 -23.617 -1.382 1.00 93.31 263 GLU A C 1
ATOM 2116 O O . GLU A 1 263 ? -1.039 -23.581 -1.051 1.00 93.31 263 GLU A O 1
ATOM 2121 N N . GLY A 1 264 ? 0.545 -23.232 -2.598 1.00 92.44 264 GLY A N 1
ATOM 2122 C CA . GLY A 1 264 ? -0.355 -22.741 -3.648 1.00 92.44 264 GLY A CA 1
ATOM 2123 C C . GLY A 1 264 ? -0.765 -21.269 -3.516 1.00 92.44 264 GLY A C 1
ATOM 2124 O O . GLY A 1 264 ? -1.396 -20.742 -4.427 1.00 92.44 264 GLY A O 1
ATOM 2125 N N . ALA A 1 265 ? -0.392 -20.580 -2.432 1.00 97.38 265 ALA A N 1
ATOM 2126 C CA . ALA A 1 265 ? -0.745 -19.178 -2.241 1.00 97.38 265 ALA A CA 1
ATOM 2127 C C . AL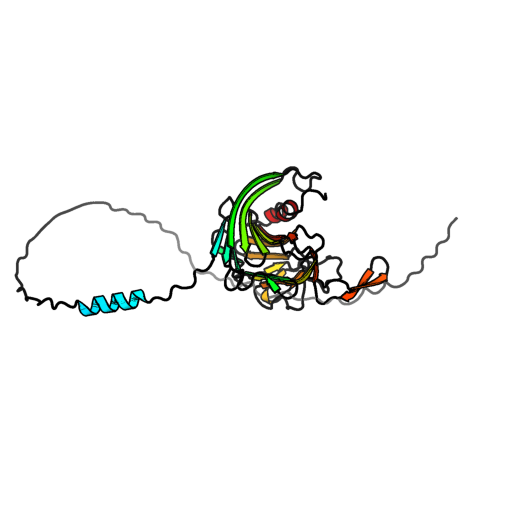A A 1 265 ? 0.194 -18.231 -3.006 1.00 97.38 265 ALA A C 1
ATOM 2129 O O . ALA A 1 265 ? 1.418 -18.332 -2.886 1.00 97.38 265 ALA A O 1
ATOM 2130 N N . LYS A 1 266 ? -0.368 -17.248 -3.720 1.00 98.44 266 LYS A N 1
ATOM 2131 C CA . LYS A 1 266 ? 0.398 -16.145 -4.326 1.00 98.44 266 LYS A CA 1
ATOM 2132 C C . LYS A 1 266 ? -0.136 -14.788 -3.894 1.00 98.44 266 LYS A C 1
ATOM 2134 O O . LYS A 1 266 ? -1.344 -14.623 -3.727 1.00 98.44 266 LYS A O 1
ATOM 2139 N N . LEU A 1 267 ? 0.777 -13.829 -3.743 1.00 98.56 267 LEU A N 1
ATOM 2140 C CA . LEU A 1 267 ? 0.474 -12.438 -3.428 1.00 98.56 267 LEU A CA 1
ATOM 2141 C C . LEU A 1 267 ? 0.857 -11.547 -4.607 1.00 98.56 267 LEU A C 1
ATOM 2143 O O . LEU A 1 267 ? 2.028 -11.502 -4.965 1.00 98.56 267 LEU A O 1
ATOM 2147 N N . 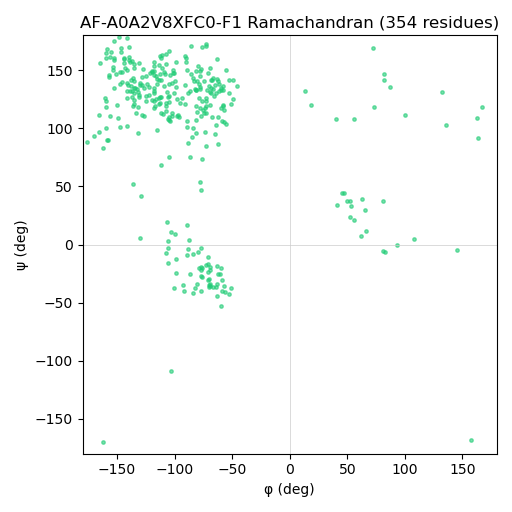ALA A 1 268 ? -0.093 -10.814 -5.178 1.00 98.31 268 ALA A N 1
ATOM 2148 C CA . ALA A 1 268 ? 0.177 -9.738 -6.126 1.00 98.31 268 ALA A CA 1
ATOM 2149 C C . ALA A 1 268 ? 0.169 -8.397 -5.384 1.00 98.31 268 ALA A C 1
ATOM 2151 O O . ALA A 1 268 ? -0.876 -7.954 -4.903 1.00 98.31 268 ALA A O 1
ATOM 2152 N N . ILE A 1 269 ? 1.336 -7.768 -5.269 1.00 98.44 269 ILE A N 1
ATOM 2153 C CA . ILE A 1 269 ? 1.499 -6.455 -4.641 1.00 98.44 269 ILE A CA 1
ATOM 2154 C C . ILE A 1 269 ? 1.259 -5.377 -5.689 1.00 98.44 269 ILE A C 1
ATOM 2156 O O . ILE A 1 269 ? 1.820 -5.441 -6.782 1.00 98.44 269 ILE A O 1
ATOM 2160 N N . GLY A 1 270 ? 0.445 -4.386 -5.344 1.00 97.19 270 GLY A N 1
ATOM 2161 C CA . GLY A 1 270 ? 0.127 -3.274 -6.227 1.00 97.19 270 GLY A CA 1
ATOM 2162 C C . GLY A 1 270 ? -0.454 -2.081 -5.481 1.00 97.19 270 GLY A C 1
ATOM 2163 O O . GLY A 1 270 ? -0.502 -2.045 -4.249 1.00 97.19 270 GLY A O 1
ATOM 2164 N N . GLU A 1 271 ? -0.951 -1.120 -6.249 1.00 97.62 271 GLU A N 1
ATOM 2165 C CA . GLU A 1 271 ? -1.696 0.024 -5.739 1.00 97.62 271 GLU A CA 1
ATOM 2166 C C . GLU A 1 271 ? -2.886 0.363 -6.646 1.00 97.62 271 GLU A C 1
ATOM 2168 O O . GLU A 1 271 ? -3.031 -0.194 -7.735 1.00 97.62 271 GLU A O 1
ATOM 2173 N N . SER A 1 272 ? -3.755 1.257 -6.180 1.00 97.12 272 SER A N 1
ATOM 2174 C CA . SER A 1 272 ? -4.862 1.817 -6.961 1.00 97.12 272 SER A CA 1
ATOM 2175 C C . SER A 1 272 ? -5.271 3.185 -6.411 1.00 97.12 272 SER A C 1
ATOM 2177 O O . SER A 1 272 ? -4.925 3.514 -5.280 1.00 97.12 272 SER A O 1
ATOM 2179 N N . ASP A 1 273 ? -6.054 3.953 -7.173 1.00 96.56 273 ASP A N 1
ATOM 2180 C CA . ASP A 1 273 ? -6.422 5.349 -6.865 1.00 96.56 273 ASP A CA 1
ATOM 2181 C C . ASP A 1 273 ? -5.200 6.282 -6.820 1.00 96.56 273 ASP A C 1
ATOM 2183 O O . ASP A 1 273 ? -5.085 7.143 -5.949 1.00 96.56 273 ASP A O 1
ATOM 2187 N N . VAL A 1 274 ? -4.248 6.067 -7.736 1.00 96.56 274 VAL A N 1
ATOM 2188 C CA . VAL A 1 274 ? -3.055 6.913 -7.877 1.00 96.56 274 VAL A CA 1
ATOM 2189 C C . VAL A 1 274 ? -3.417 8.145 -8.691 1.00 96.56 274 VAL A C 1
ATOM 2191 O O . VAL A 1 274 ? -3.439 8.116 -9.918 1.00 96.56 274 VAL A O 1
ATOM 2194 N N . GLU A 1 275 ? -3.717 9.224 -7.984 1.00 95.00 275 GLU A N 1
ATOM 2195 C CA . GLU A 1 275 ? -4.037 10.538 -8.535 1.00 95.00 275 GLU A CA 1
ATOM 2196 C C . GLU A 1 275 ? -3.310 11.598 -7.700 1.00 95.00 275 GLU A C 1
ATOM 2198 O O . GLU A 1 275 ? -3.342 11.546 -6.463 1.00 95.00 275 GLU A O 1
ATOM 2203 N N . ASP A 1 276 ? -2.626 12.535 -8.365 1.00 95.56 276 ASP A N 1
ATOM 2204 C CA . ASP A 1 276 ? -1.822 13.587 -7.726 1.00 95.56 276 ASP A CA 1
ATOM 2205 C C . ASP A 1 276 ? -0.934 13.050 -6.585 1.00 95.56 276 ASP A C 1
ATOM 2207 O O . ASP A 1 276 ? -0.890 13.564 -5.458 1.00 95.56 276 ASP A O 1
ATOM 2211 N N . TYR A 1 277 ? -0.282 11.919 -6.849 1.00 98.31 277 TYR A N 1
ATOM 2212 C CA . TYR A 1 277 ? 0.636 11.251 -5.937 1.00 98.31 277 TYR A CA 1
ATOM 2213 C C . TYR A 1 277 ? 1.599 10.360 -6.733 1.00 98.31 277 TYR A C 1
ATOM 2215 O O . TYR A 1 277 ? 1.178 9.784 -7.739 1.00 98.31 277 TYR A O 1
ATOM 2223 N N . PRO A 1 278 ? 2.876 10.231 -6.334 1.00 98.00 278 PRO A N 1
ATOM 2224 C CA . PRO A 1 278 ? 3.816 9.376 -7.045 1.00 98.00 278 PRO A CA 1
ATOM 2225 C C . PRO A 1 278 ? 3.400 7.905 -6.961 1.00 98.00 278 PRO A C 1
ATOM 2227 O O . PRO A 1 278 ? 3.033 7.412 -5.891 1.00 98.00 278 PRO A O 1
ATOM 2230 N N . GLY A 1 279 ? 3.508 7.198 -8.088 1.00 97.19 279 GLY A N 1
ATOM 2231 C CA . GLY A 1 279 ? 3.346 5.747 -8.121 1.00 97.19 279 GLY A CA 1
ATOM 2232 C C . GLY A 1 279 ? 4.419 5.051 -7.283 1.00 97.19 279 GLY A C 1
ATOM 2233 O O . GLY A 1 279 ? 5.575 5.484 -7.246 1.00 97.19 279 GLY A O 1
ATOM 2234 N N . MET A 1 280 ? 4.033 3.978 -6.604 1.00 98.19 280 MET A N 1
ATOM 2235 C CA . MET A 1 280 ? 4.912 3.173 -5.767 1.00 98.19 280 MET A CA 1
ATOM 2236 C C . MET A 1 280 ? 5.774 2.235 -6.608 1.00 98.19 280 MET A C 1
ATOM 2238 O O . MET A 1 280 ? 5.310 1.527 -7.497 1.00 98.19 280 MET A O 1
ATOM 2242 N N . TRP A 1 281 ? 7.046 2.180 -6.255 1.00 98.31 281 TRP A N 1
ATOM 2243 C CA . TRP A 1 281 ? 8.011 1.193 -6.714 1.00 98.31 281 TRP A CA 1
ATOM 2244 C C . TRP A 1 281 ? 8.372 0.291 -5.543 1.00 98.31 281 TRP A C 1
ATOM 2246 O O . TRP A 1 281 ? 8.137 0.640 -4.388 1.00 98.31 281 TRP A O 1
ATOM 2256 N N . LEU A 1 282 ? 8.951 -0.869 -5.815 1.00 98.06 282 LEU A N 1
ATOM 2257 C CA . LEU A 1 282 ? 9.402 -1.797 -4.779 1.00 98.06 282 LEU A CA 1
ATOM 2258 C C . LEU A 1 282 ? 10.921 -1.880 -4.796 1.00 98.06 282 LEU A C 1
ATOM 2260 O O . LEU A 1 282 ? 11.510 -1.796 -5.864 1.00 98.06 282 LEU A O 1
ATOM 2264 N N . HIS A 1 283 ? 11.547 -2.063 -3.639 1.00 97.38 283 HIS A N 1
ATOM 2265 C CA . HIS A 1 283 ? 12.964 -2.399 -3.544 1.00 97.38 283 HIS A CA 1
ATOM 2266 C C . HIS A 1 283 ? 13.212 -3.511 -2.520 1.00 97.38 283 HIS A C 1
ATOM 2268 O O . HIS A 1 283 ? 12.400 -3.744 -1.613 1.00 97.38 283 HIS A O 1
ATOM 2274 N N . GLY A 1 284 ? 14.324 -4.225 -2.703 1.00 96.81 284 GLY A N 1
ATOM 2275 C CA . GLY A 1 284 ? 14.759 -5.300 -1.817 1.00 96.81 284 GLY A CA 1
ATOM 2276 C C . GLY A 1 284 ? 15.294 -4.801 -0.477 1.00 96.81 284 GLY A C 1
ATOM 2277 O O . GLY A 1 284 ? 15.505 -3.611 -0.247 1.00 96.81 284 GLY A O 1
ATOM 2278 N N . THR A 1 285 ? 15.534 -5.739 0.436 1.00 96.69 285 THR A N 1
ATOM 2279 C CA . THR A 1 285 ? 16.072 -5.437 1.776 1.00 96.69 285 THR A CA 1
ATOM 2280 C C . THR A 1 285 ? 17.267 -6.307 2.167 1.00 96.69 285 THR A C 1
ATOM 2282 O O . THR A 1 285 ? 17.693 -6.244 3.319 1.00 96.69 285 THR A O 1
ATOM 2285 N N . ASN A 1 286 ? 17.785 -7.155 1.261 1.00 94.69 286 ASN A N 1
ATOM 2286 C CA . ASN A 1 286 ? 18.637 -8.308 1.611 1.00 94.69 286 ASN A CA 1
ATOM 2287 C C . ASN A 1 286 ? 18.007 -9.224 2.687 1.00 94.69 286 ASN A C 1
ATOM 2289 O O . ASN A 1 286 ? 18.682 -9.941 3.427 1.00 94.69 286 ASN A O 1
ATOM 2293 N N . GLY A 1 287 ? 16.682 -9.179 2.797 1.00 96.88 287 GLY A N 1
ATOM 2294 C CA . GLY A 1 287 ? 15.869 -9.878 3.777 1.00 96.88 287 GLY A CA 1
ATOM 2295 C C . GLY A 1 287 ? 14.579 -10.380 3.129 1.00 96.88 287 GLY A C 1
ATOM 2296 O O . GLY A 1 287 ? 14.335 -10.132 1.950 1.00 96.88 287 GLY A O 1
ATOM 2297 N N . PRO A 1 288 ? 13.725 -11.094 3.876 1.00 97.62 288 PRO A N 1
ATOM 2298 C CA . PRO A 1 288 ? 12.451 -11.581 3.362 1.00 97.62 288 PRO A CA 1
ATOM 2299 C C . PRO A 1 288 ? 11.415 -10.444 3.321 1.00 97.62 288 PRO A C 1
ATOM 2301 O O . PRO A 1 288 ? 10.356 -10.545 3.931 1.00 97.62 288 PRO A O 1
ATOM 2304 N N . ALA A 1 289 ? 11.730 -9.321 2.673 1.00 98.25 289 ALA A N 1
ATOM 2305 C CA . ALA A 1 289 ? 10.851 -8.162 2.617 1.00 98.25 289 ALA A CA 1
ATOM 2306 C C . ALA A 1 289 ? 11.033 -7.342 1.339 1.00 98.25 289 ALA A C 1
ATOM 2308 O O . ALA A 1 289 ? 12.150 -7.196 0.840 1.00 98.25 289 ALA A O 1
ATOM 2309 N N . LEU A 1 290 ? 9.922 -6.761 0.884 1.00 98.44 290 LEU A N 1
ATOM 2310 C CA . LEU A 1 290 ? 9.872 -5.709 -0.128 1.00 98.44 290 LEU A CA 1
ATOM 2311 C C . LEU A 1 290 ? 9.405 -4.413 0.532 1.00 98.44 290 LEU A C 1
ATOM 2313 O O . LEU A 1 290 ? 8.522 -4.428 1.395 1.00 98.44 290 LEU A O 1
ATOM 2317 N N . VAL A 1 291 ? 9.990 -3.292 0.129 1.00 98.50 291 VAL A N 1
ATOM 2318 C CA . VAL A 1 291 ? 9.663 -1.967 0.666 1.00 98.50 291 VAL A CA 1
ATOM 2319 C C . VAL A 1 291 ? 9.264 -1.041 -0.477 1.00 98.50 291 VAL A C 1
ATOM 2321 O O . VAL A 1 291 ? 9.871 -1.072 -1.543 1.00 98.50 291 VAL A O 1
ATOM 2324 N N . GLY A 1 292 ? 8.226 -0.240 -0.255 1.00 98.31 292 GLY A N 1
ATOM 2325 C CA . GLY A 1 292 ? 7.792 0.810 -1.162 1.00 98.31 292 GLY A CA 1
ATOM 2326 C C . GLY A 1 292 ? 8.811 1.944 -1.224 1.00 98.31 292 GLY A C 1
ATOM 2327 O O . GLY A 1 292 ? 9.305 2.407 -0.196 1.00 98.31 292 GLY A O 1
ATOM 2328 N N . THR A 1 293 ? 9.108 2.404 -2.430 1.00 97.94 293 THR A N 1
ATOM 2329 C CA . THR A 1 293 ? 9.932 3.581 -2.707 1.00 97.94 293 THR A CA 1
ATOM 2330 C C . THR A 1 293 ? 9.257 4.428 -3.781 1.00 97.94 293 THR A C 1
ATOM 2332 O O . THR A 1 293 ? 8.479 3.914 -4.581 1.00 97.94 293 THR A O 1
ATOM 2335 N N . PHE A 1 294 ? 9.494 5.735 -3.768 1.00 98.25 294 PHE A N 1
ATOM 2336 C CA . PHE A 1 294 ? 8.720 6.702 -4.545 1.00 98.25 294 PHE A CA 1
ATOM 2337 C C . PHE A 1 294 ? 9.657 7.703 -5.221 1.00 98.25 294 PHE A C 1
ATOM 2339 O O . PHE A 1 294 ? 10.629 8.124 -4.588 1.00 98.25 294 PHE A O 1
ATOM 2346 N N . PRO A 1 295 ? 9.388 8.109 -6.475 1.00 97.12 295 PRO A N 1
ATOM 2347 C CA . PRO A 1 295 ? 10.121 9.202 -7.090 1.00 97.12 295 PRO A CA 1
ATOM 2348 C C . PRO A 1 295 ? 9.903 10.502 -6.311 1.00 97.12 295 PRO A C 1
ATOM 2350 O O . PRO A 1 295 ? 8.802 10.803 -5.848 1.00 97.12 295 PRO A O 1
ATOM 2353 N N . HIS A 1 296 ? 10.973 11.281 -6.191 1.00 98.12 296 HIS A N 1
ATOM 2354 C CA . HIS A 1 296 ? 10.919 12.628 -5.640 1.00 98.12 296 HIS A CA 1
ATOM 2355 C C . HIS A 1 296 ? 10.178 13.581 -6.582 1.00 98.12 296 HIS A C 1
ATOM 2357 O O . HIS A 1 296 ? 10.186 13.406 -7.803 1.00 98.12 296 HIS A O 1
ATOM 2363 N N . TYR A 1 297 ? 9.568 14.616 -6.011 1.00 98.38 297 TYR A N 1
ATOM 2364 C CA . TYR A 1 297 ? 8.814 15.608 -6.766 1.00 98.38 297 TYR A CA 1
ATOM 2365 C C . TYR A 1 297 ? 9.737 16.386 -7.727 1.00 98.38 297 TYR A C 1
ATOM 2367 O O . TYR A 1 297 ? 10.778 16.888 -7.286 1.00 98.38 297 TYR A O 1
ATOM 2375 N N . PRO A 1 298 ? 9.394 16.528 -9.020 1.00 97.56 298 PRO A N 1
ATOM 2376 C CA . PRO A 1 298 ? 10.231 17.242 -9.978 1.00 97.56 298 PRO A CA 1
ATOM 2377 C C . PRO A 1 298 ? 10.184 18.759 -9.739 1.00 97.56 298 PRO A C 1
ATOM 2379 O O . PRO A 1 298 ? 9.122 19.377 -9.767 1.00 97.56 298 PRO A O 1
ATOM 2382 N N . LEU A 1 299 ? 11.346 19.381 -9.520 1.00 98.12 299 L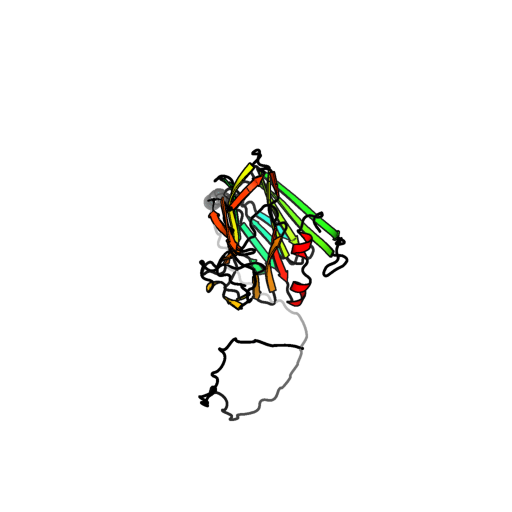EU A N 1
ATOM 2383 C CA . LEU A 1 299 ? 11.490 20.842 -9.431 1.00 98.12 299 LEU A CA 1
ATOM 2384 C C . LEU A 1 299 ? 11.832 21.462 -10.786 1.00 98.12 299 LEU A C 1
ATOM 2386 O O . LEU A 1 299 ? 11.404 22.578 -11.082 1.00 98.12 299 LEU A O 1
ATOM 2390 N N . LYS A 1 300 ? 12.616 20.749 -11.603 1.00 98.19 300 LYS A N 1
ATOM 2391 C CA . LYS A 1 300 ? 12.942 21.143 -12.976 1.00 98.19 300 LYS A CA 1
ATOM 2392 C C . LYS A 1 300 ? 12.969 19.938 -13.893 1.00 98.19 300 LYS A C 1
ATOM 2394 O O . LYS A 1 300 ? 13.557 18.902 -13.576 1.00 98.19 300 LYS A O 1
ATOM 2399 N N . GLU A 1 301 ? 12.412 20.141 -15.075 1.00 97.25 301 GLU A N 1
ATOM 2400 C CA . GLU A 1 301 ? 12.351 19.154 -16.141 1.00 97.25 301 GLU A CA 1
ATOM 2401 C C . GLU A 1 301 ? 13.035 19.697 -17.395 1.00 97.25 301 GLU A C 1
ATOM 2403 O O . GLU A 1 301 ? 13.026 20.901 -17.666 1.00 97.25 301 GLU A O 1
ATOM 2408 N N . LYS A 1 302 ? 13.643 18.804 -18.169 1.00 97.31 302 LYS A N 1
ATOM 2409 C CA . LYS A 1 302 ? 14.303 19.128 -19.428 1.00 97.31 302 LYS A CA 1
ATOM 2410 C C . LYS A 1 302 ? 13.915 18.102 -20.478 1.00 97.31 302 LYS A C 1
ATOM 2412 O O . LYS A 1 302 ? 14.182 16.914 -20.320 1.00 97.31 302 LYS A O 1
ATOM 2417 N N . LEU A 1 303 ? 13.322 18.573 -21.569 1.00 96.62 303 LEU A N 1
ATOM 2418 C CA . LEU A 1 303 ? 13.077 17.738 -22.736 1.00 96.62 303 LEU A CA 1
ATOM 2419 C C . LEU A 1 303 ? 14.405 17.510 -23.461 1.00 96.62 303 LEU A C 1
ATOM 2421 O O . LEU A 1 303 ? 14.999 18.457 -23.978 1.00 96.62 303 LEU A O 1
ATOM 2425 N N . GLU A 1 304 ? 14.888 16.272 -23.477 1.00 93.94 304 GLU A N 1
ATOM 2426 C CA . GLU A 1 304 ? 16.136 15.936 -24.168 1.00 93.94 304 GLU A CA 1
ATOM 2427 C C . GLU A 1 304 ? 15.887 15.497 -25.612 1.00 93.94 304 GLU A C 1
ATOM 2429 O O . GLU A 1 304 ? 16.643 15.865 -26.515 1.00 93.94 304 GLU A O 1
ATOM 2434 N N . ARG A 1 305 ? 14.820 14.724 -25.838 1.00 92.69 305 ARG A N 1
ATOM 2435 C CA . ARG A 1 305 ? 14.380 14.193 -27.139 1.00 92.69 305 ARG A CA 1
ATOM 2436 C C . ARG A 1 305 ? 12.856 14.061 -27.165 1.00 92.69 305 ARG A C 1
ATOM 2438 O O . ARG A 1 305 ? 12.195 14.353 -26.173 1.00 92.69 305 ARG A O 1
ATOM 2445 N N . ASP A 1 306 ? 12.298 13.610 -28.290 1.00 90.62 306 ASP A N 1
ATOM 2446 C CA . ASP A 1 306 ? 10.868 13.285 -28.389 1.00 90.62 306 ASP A CA 1
ATOM 2447 C C . ASP A 1 306 ? 10.439 12.352 -27.244 1.00 90.62 306 ASP A C 1
ATOM 2449 O O . ASP A 1 306 ? 10.991 11.262 -27.098 1.00 90.62 306 ASP A O 1
ATOM 2453 N N . ARG A 1 307 ? 9.466 12.802 -26.438 1.00 86.38 307 ARG A N 1
ATOM 2454 C CA . ARG A 1 307 ? 8.911 12.089 -25.269 1.00 86.38 307 ARG A CA 1
ATOM 2455 C C . ARG A 1 307 ? 9.938 11.671 -24.200 1.00 86.38 307 ARG A C 1
ATOM 2457 O O . ARG A 1 307 ? 9.642 10.809 -23.381 1.00 86.38 307 ARG A O 1
ATOM 2464 N N . ASP A 1 308 ? 11.105 12.316 -24.161 1.00 92.38 308 ASP A N 1
ATOM 2465 C CA . ASP A 1 308 ? 12.178 12.070 -23.185 1.00 92.38 308 ASP A CA 1
ATOM 2466 C C . ASP A 1 308 ? 12.331 13.286 -22.250 1.00 92.38 308 ASP A C 1
ATOM 2468 O O . ASP A 1 308 ? 13.276 14.075 -22.356 1.00 92.38 308 ASP A O 1
ATOM 2472 N N . LEU A 1 309 ? 11.321 13.505 -21.400 1.00 94.00 309 LEU A N 1
ATOM 2473 C CA . LEU A 1 309 ? 11.262 14.617 -20.447 1.00 94.00 309 LEU A CA 1
ATOM 2474 C C . LEU A 1 309 ? 11.916 14.202 -19.125 1.00 94.00 309 LEU A C 1
ATOM 2476 O O . LEU A 1 309 ? 11.329 13.478 -18.325 1.00 94.00 309 LEU A O 1
ATOM 2480 N N . ARG A 1 310 ? 13.155 14.641 -18.907 1.00 94.75 310 ARG A N 1
ATOM 2481 C CA . ARG A 1 310 ? 13.975 14.240 -17.760 1.00 94.75 310 ARG A CA 1
ATOM 2482 C C . ARG A 1 310 ? 13.787 15.175 -16.582 1.00 94.75 310 ARG A C 1
ATOM 2484 O O . ARG A 1 310 ? 13.865 16.390 -16.745 1.00 94.75 310 ARG A O 1
ATOM 2491 N N . VAL A 1 311 ? 13.676 14.610 -15.384 1.00 96.00 311 VAL A N 1
ATOM 2492 C CA . VAL A 1 311 ? 13.819 15.363 -14.133 1.00 96.00 311 VAL A CA 1
ATOM 2493 C C . VAL A 1 311 ? 15.304 15.654 -13.915 1.00 96.00 311 VAL A C 1
ATOM 2495 O O . VAL A 1 311 ? 16.102 14.731 -13.769 1.00 96.00 311 VAL A O 1
ATOM 2498 N N . VAL A 1 312 ? 15.682 16.933 -13.924 1.00 96.75 312 VAL A N 1
ATOM 2499 C CA . VAL A 1 312 ? 17.078 17.384 -13.741 1.00 96.75 312 VAL A CA 1
ATOM 2500 C C . VAL A 1 312 ? 17.323 18.002 -12.367 1.00 96.75 312 VAL A C 1
ATOM 2502 O O . VAL A 1 312 ? 18.467 18.137 -11.944 1.00 96.75 312 VAL A O 1
ATOM 2505 N N . GLU A 1 313 ? 16.253 18.356 -11.660 1.00 98.06 313 GLU A N 1
ATOM 2506 C CA . GLU A 1 313 ? 16.281 18.785 -10.267 1.00 98.06 313 GLU A CA 1
ATOM 2507 C C . GLU A 1 313 ? 15.049 18.208 -9.571 1.00 98.06 313 GLU A C 1
ATOM 2509 O O . GLU A 1 313 ? 13.928 18.390 -10.051 1.00 98.06 313 GLU A O 1
ATOM 2514 N N . ALA A 1 314 ? 15.259 17.504 -8.463 1.00 97.94 314 ALA A N 1
ATOM 2515 C CA . ALA A 1 314 ? 14.203 16.890 -7.671 1.00 97.94 314 ALA A CA 1
ATOM 2516 C C . ALA A 1 314 ? 14.184 17.491 -6.263 1.00 97.94 314 ALA A C 1
ATOM 2518 O O . ALA A 1 314 ? 15.219 17.911 -5.743 1.00 97.94 314 ALA A O 1
ATOM 2519 N N . ALA A 1 315 ? 13.003 17.539 -5.661 1.00 98.56 315 ALA A N 1
ATOM 2520 C CA . ALA A 1 315 ? 12.821 18.001 -4.298 1.00 98.56 315 ALA A CA 1
ATOM 2521 C C . ALA A 1 315 ? 13.260 16.948 -3.270 1.00 98.56 315 ALA A C 1
ATOM 2523 O O . ALA A 1 315 ? 13.451 15.776 -3.583 1.00 98.56 315 ALA A O 1
ATOM 2524 N N . ASP A 1 316 ? 13.334 17.353 -2.007 1.00 98.31 316 ASP A N 1
ATOM 2525 C CA . ASP A 1 316 ? 13.498 16.458 -0.859 1.00 98.31 316 ASP A CA 1
ATOM 2526 C C . ASP A 1 316 ? 12.185 15.778 -0.417 1.00 98.31 316 ASP A C 1
ATOM 2528 O O . ASP A 1 316 ? 12.210 14.882 0.422 1.00 98.31 316 ASP A O 1
ATOM 2532 N N . TYR A 1 317 ? 11.050 16.153 -1.015 1.00 98.75 317 TYR A N 1
ATOM 2533 C CA . TYR A 1 317 ? 9.727 15.560 -0.799 1.00 98.75 317 TYR A CA 1
ATOM 2534 C C . TYR A 1 317 ? 9.221 14.803 -2.037 1.00 98.75 317 TYR A C 1
ATOM 2536 O O . TYR A 1 317 ? 9.688 15.021 -3.155 1.00 98.75 317 TYR A O 1
ATOM 2544 N N . ILE A 1 318 ? 8.247 13.912 -1.841 1.00 98.81 318 ILE A N 1
ATOM 2545 C CA . ILE A 1 318 ? 7.666 13.064 -2.893 1.00 98.81 318 ILE A CA 1
ATOM 2546 C C . ILE A 1 318 ? 6.347 13.622 -3.448 1.00 98.81 318 ILE A C 1
ATOM 2548 O O . ILE A 1 318 ? 5.989 13.338 -4.587 1.00 98.81 318 ILE A O 1
ATOM 2552 N N . ALA A 1 319 ? 5.619 14.441 -2.677 1.00 98.62 319 ALA A N 1
ATOM 2553 C CA . ALA A 1 319 ? 4.364 15.040 -3.134 1.00 98.62 319 ALA A CA 1
ATOM 2554 C C . ALA A 1 319 ? 4.033 16.365 -2.432 1.00 98.62 319 ALA A C 1
ATOM 2556 O O . ALA A 1 319 ? 4.381 16.571 -1.269 1.00 98.62 319 ALA A O 1
ATOM 2557 N N . VAL A 1 320 ? 3.279 17.223 -3.123 1.00 98.56 320 VAL A N 1
ATOM 2558 C CA . VAL A 1 320 ? 2.566 18.376 -2.552 1.00 98.56 320 VAL A CA 1
ATOM 2559 C C . VAL A 1 320 ? 1.077 18.088 -2.653 1.00 98.56 320 VAL A C 1
ATOM 2561 O O . VAL A 1 320 ? 0.589 17.734 -3.721 1.00 98.56 320 VAL A O 1
ATOM 2564 N N . THR A 1 321 ? 0.352 18.180 -1.543 1.00 98.06 321 THR A N 1
ATOM 2565 C CA . THR A 1 321 ? -1.004 17.624 -1.463 1.00 98.06 321 THR A CA 1
ATOM 2566 C C . THR A 1 321 ? -1.904 18.505 -0.607 1.00 98.06 321 THR A C 1
ATOM 2568 O O . THR A 1 321 ? -1.401 19.281 0.206 1.00 98.06 321 THR A O 1
ATOM 2571 N N . SER A 1 322 ? -3.230 18.401 -0.751 1.00 98.12 322 SER A N 1
ATOM 2572 C CA . SER A 1 322 ? -4.125 19.041 0.219 1.00 98.12 322 SER A CA 1
ATOM 2573 C C . SER A 1 322 ? -4.026 18.356 1.583 1.00 98.12 322 SER A C 1
ATOM 2575 O O . SER A 1 322 ? -3.964 17.127 1.651 1.00 98.12 322 SER A O 1
ATOM 2577 N N . GLY A 1 323 ? -4.069 19.128 2.675 1.00 97.69 323 GLY A N 1
ATOM 2578 C CA . GLY A 1 323 ? -4.059 18.562 4.027 1.00 97.69 323 GLY A CA 1
ATOM 2579 C C . GLY A 1 323 ? -5.270 17.669 4.321 1.00 97.69 323 GLY A C 1
ATOM 2580 O O . GLY A 1 323 ? -5.166 16.737 5.122 1.00 97.69 323 GLY A O 1
ATOM 2581 N N . THR A 1 324 ? -6.394 17.884 3.630 1.00 98.38 324 THR A N 1
ATOM 2582 C CA . THR A 1 324 ? -7.543 16.971 3.648 1.00 98.38 324 THR A CA 1
ATOM 2583 C C . THR A 1 324 ? -7.593 16.167 2.356 1.00 98.38 324 THR A C 1
ATOM 2585 O O . THR A 1 324 ? -7.952 16.702 1.308 1.00 98.38 324 THR A O 1
ATOM 2588 N N . ARG A 1 325 ? -7.240 14.878 2.411 1.00 97.62 325 ARG A N 1
ATOM 2589 C CA . ARG A 1 325 ? -7.272 14.003 1.232 1.00 97.62 325 ARG A CA 1
ATOM 2590 C C . ARG A 1 325 ? -7.343 12.522 1.576 1.00 97.62 325 ARG A C 1
ATOM 2592 O O . ARG A 1 325 ? -7.109 12.093 2.701 1.00 97.62 325 ARG A O 1
ATOM 2599 N N . THR A 1 326 ? -7.614 11.738 0.543 1.00 98.12 326 THR A N 1
ATOM 2600 C CA . THR A 1 326 ? -7.484 10.281 0.541 1.00 98.12 326 THR A CA 1
ATOM 2601 C C . THR A 1 326 ? -6.260 9.899 -0.285 1.00 98.12 326 THR A C 1
ATOM 2603 O O . THR A 1 326 ? -6.106 10.414 -1.392 1.00 98.12 326 THR A O 1
ATOM 2606 N N . PHE A 1 327 ? -5.401 9.036 0.258 1.00 98.50 327 PHE A N 1
ATOM 2607 C CA . PHE A 1 327 ? -4.196 8.540 -0.413 1.00 98.50 327 PHE A CA 1
ATOM 2608 C C . PHE A 1 327 ? -4.480 7.243 -1.189 1.00 98.50 327 PHE A C 1
ATOM 2610 O O . PHE A 1 327 ? -5.488 6.583 -0.900 1.00 98.50 327 PHE A O 1
ATOM 2617 N N . PRO A 1 328 ? -3.602 6.859 -2.139 1.00 98.56 328 PRO A N 1
ATOM 2618 C CA . PRO A 1 328 ? -3.759 5.625 -2.898 1.00 98.56 328 PRO A CA 1
ATOM 2619 C C . PRO A 1 328 ? -3.886 4.392 -2.000 1.00 98.56 328 PRO A C 1
ATOM 2621 O O . PRO A 1 328 ? -3.328 4.317 -0.901 1.00 98.56 328 PRO A O 1
ATOM 2624 N N . TRP A 1 329 ? -4.615 3.394 -2.485 1.00 98.62 329 TRP A N 1
ATOM 2625 C CA . TRP A 1 329 ? -4.684 2.088 -1.846 1.00 98.62 329 TRP A CA 1
ATOM 2626 C C . TRP A 1 329 ? -3.376 1.330 -2.030 1.00 98.62 329 TRP A C 1
ATOM 2628 O O . TRP A 1 329 ? -2.906 1.177 -3.152 1.00 98.62 329 TRP A O 1
ATOM 2638 N N . ARG A 1 330 ? -2.850 0.752 -0.951 1.00 98.69 330 ARG A N 1
ATOM 2639 C CA . ARG A 1 330 ? -1.827 -0.298 -0.987 1.00 98.69 330 ARG A CA 1
ATOM 2640 C C . ARG A 1 330 ? -2.531 -1.644 -1.001 1.00 98.69 330 ARG A C 1
ATOM 2642 O O . ARG A 1 330 ? -3.321 -1.929 -0.100 1.00 98.69 330 ARG A O 1
ATOM 2649 N N . LEU A 1 331 ? -2.293 -2.437 -2.040 1.00 97.31 331 LEU A N 1
ATOM 2650 C CA . LEU A 1 331 ? -3.036 -3.660 -2.327 1.00 97.31 331 LEU A CA 1
ATOM 2651 C C . LEU A 1 331 ? -2.145 -4.890 -2.220 1.00 97.31 331 LEU A C 1
ATOM 2653 O O . LEU A 1 331 ? -0.994 -4.906 -2.657 1.00 97.31 331 LEU A O 1
ATOM 2657 N N . THR A 1 332 ? -2.722 -5.960 -1.692 1.00 98.38 332 THR A N 1
ATOM 2658 C CA . THR A 1 332 ? -2.159 -7.303 -1.762 1.00 98.38 332 THR A CA 1
ATOM 2659 C C . THR A 1 332 ? -3.259 -8.250 -2.215 1.00 98.38 332 THR A C 1
ATOM 2661 O O . THR A 1 332 ? -4.083 -8.689 -1.412 1.00 98.38 332 THR A O 1
ATOM 2664 N N . GLY A 1 333 ? -3.298 -8.533 -3.517 1.00 98.38 333 GLY A N 1
ATOM 2665 C CA . GLY A 1 333 ? -4.168 -9.565 -4.074 1.00 98.38 333 GLY A CA 1
ATOM 2666 C C . GLY A 1 333 ? -3.672 -10.937 -3.640 1.00 98.38 333 GLY A C 1
ATOM 2667 O O . GLY A 1 333 ? -2.482 -11.208 -3.745 1.00 98.38 333 GLY A O 1
ATOM 2668 N N . ILE A 1 334 ? -4.557 -11.786 -3.131 1.00 98.62 334 ILE A N 1
ATOM 2669 C CA . ILE A 1 334 ? -4.226 -13.106 -2.591 1.00 98.62 334 ILE A CA 1
ATOM 2670 C C . ILE A 1 334 ? -5.027 -14.149 -3.353 1.00 98.62 334 ILE A C 1
ATOM 2672 O O . ILE A 1 334 ? -6.248 -14.049 -3.465 1.00 98.62 334 ILE A O 1
ATOM 2676 N N . VAL A 1 335 ? -4.336 -15.168 -3.849 1.00 98.12 335 VAL A N 1
ATOM 2677 C CA . VAL A 1 335 ? -4.955 -16.298 -4.545 1.00 98.12 335 VAL A CA 1
ATOM 2678 C C . VAL A 1 335 ? -4.442 -17.620 -4.001 1.00 98.12 335 VAL A C 1
ATOM 2680 O O . VAL A 1 335 ? -3.334 -17.678 -3.477 1.00 98.12 335 VAL A O 1
ATOM 2683 N N . GLU A 1 336 ? -5.232 -18.680 -4.165 1.00 97.12 336 GLU A N 1
ATOM 2684 C CA . GLU A 1 336 ? -4.831 -20.069 -3.879 1.00 97.12 336 GLU A CA 1
ATOM 2685 C C . GLU A 1 336 ? -4.604 -20.892 -5.159 1.00 97.12 336 GLU A C 1
ATOM 2687 O O . GLU A 1 336 ? -4.170 -22.043 -5.101 1.00 97.12 336 GLU A O 1
ATOM 2692 N N . LYS A 1 337 ? -4.939 -20.317 -6.321 1.00 96.19 337 LYS A N 1
ATOM 2693 C CA . LYS A 1 337 ? -4.716 -20.879 -7.654 1.00 96.19 337 LYS A CA 1
ATOM 2694 C C . LYS A 1 337 ? -4.285 -19.765 -8.595 1.00 96.19 337 LYS A C 1
ATOM 2696 O O . LYS A 1 337 ? -4.897 -18.702 -8.618 1.00 96.19 337 LYS A O 1
ATOM 2701 N N . ASP A 1 338 ? -3.290 -20.031 -9.429 1.00 95.00 338 ASP A N 1
ATOM 2702 C CA . ASP A 1 338 ? -2.704 -19.033 -10.334 1.00 95.00 338 ASP A CA 1
ATOM 2703 C C . ASP A 1 338 ? -3.733 -18.405 -11.280 1.00 95.00 338 ASP A C 1
ATOM 2705 O O . ASP A 1 338 ? -3.674 -17.209 -11.554 1.00 95.00 338 ASP A O 1
ATOM 2709 N N . ALA A 1 339 ? -4.714 -19.190 -11.738 1.00 94.94 339 ALA A N 1
ATOM 2710 C CA . ALA A 1 339 ? -5.794 -18.702 -12.592 1.00 94.94 339 ALA A CA 1
ATOM 2711 C C . ALA A 1 339 ? -6.607 -17.574 -11.933 1.00 94.94 339 ALA A C 1
ATOM 2713 O O . ALA A 1 339 ? -7.071 -16.673 -12.632 1.00 94.94 339 ALA A O 1
ATOM 2714 N N . ASP A 1 340 ? -6.720 -17.569 -10.603 1.00 95.44 340 ASP A N 1
ATOM 2715 C CA . ASP A 1 340 ? -7.500 -16.570 -9.875 1.00 95.44 340 ASP A CA 1
ATOM 2716 C C . ASP A 1 340 ? -6.799 -15.193 -9.875 1.00 95.44 340 ASP A C 1
ATOM 2718 O O . ASP A 1 340 ? -7.454 -14.169 -9.670 1.00 95.44 340 ASP A O 1
ATOM 2722 N N . LEU A 1 341 ? -5.488 -15.117 -10.182 1.00 94.06 341 LEU A N 1
ATOM 2723 C CA . LEU A 1 341 ? -4.800 -13.826 -10.380 1.00 94.06 341 LEU A CA 1
ATOM 2724 C C . LEU A 1 341 ? -5.388 -13.081 -11.576 1.00 94.06 341 LEU A C 1
ATOM 2726 O O . LEU A 1 341 ? -5.480 -11.855 -11.572 1.00 94.06 341 LEU A O 1
ATOM 2730 N N . LEU A 1 342 ? -5.814 -13.824 -12.600 1.00 92.75 342 LEU A N 1
ATOM 2731 C CA . LEU A 1 342 ? -6.393 -13.254 -13.810 1.00 92.75 342 LEU A CA 1
ATOM 2732 C C . LEU A 1 342 ? -7.771 -12.652 -13.540 1.00 92.75 342 LEU A C 1
ATOM 2734 O O . LEU A 1 342 ? -8.150 -11.693 -14.214 1.00 92.75 342 LEU A O 1
ATOM 2738 N N . THR A 1 343 ? -8.511 -13.181 -12.568 1.00 93.69 343 THR A N 1
ATOM 2739 C CA . THR A 1 343 ? -9.878 -12.753 -12.259 1.00 93.69 343 THR A CA 1
ATOM 2740 C C . THR A 1 343 ? -9.960 -11.786 -11.084 1.00 93.69 343 THR A C 1
ATOM 2742 O O . THR A 1 343 ? -10.990 -11.136 -10.935 1.00 93.69 343 THR A O 1
ATOM 2745 N N . ASN A 1 344 ? -8.893 -11.618 -10.301 1.00 95.31 344 ASN A N 1
ATOM 2746 C CA . ASN A 1 344 ? -8.829 -10.650 -9.208 1.00 95.31 344 ASN A CA 1
ATOM 2747 C C . ASN A 1 344 ? -9.087 -9.209 -9.712 1.00 95.31 344 ASN A C 1
ATOM 2749 O O . ASN A 1 344 ? -8.360 -8.703 -10.568 1.00 95.31 344 ASN A O 1
ATOM 2753 N N . GLN A 1 345 ? -10.142 -8.560 -9.201 1.00 94.12 345 GLN A N 1
ATOM 2754 C CA . GLN A 1 345 ? -10.585 -7.219 -9.623 1.00 94.12 345 GLN A CA 1
ATOM 2755 C C . GLN A 1 345 ? -10.211 -6.102 -8.637 1.00 94.12 345 GLN A C 1
ATOM 2757 O O . GLN A 1 345 ? -10.704 -4.985 -8.784 1.00 94.12 345 GLN A O 1
ATOM 2762 N N . LEU A 1 346 ? -9.364 -6.360 -7.631 1.00 94.62 346 LEU A N 1
ATOM 2763 C CA . LEU A 1 346 ? -9.118 -5.391 -6.553 1.00 94.62 346 LEU A CA 1
ATOM 2764 C C . LEU A 1 346 ? -8.635 -4.028 -7.055 1.00 94.62 346 LEU A C 1
ATOM 2766 O O . LEU A 1 346 ? -9.108 -3.015 -6.552 1.00 94.62 346 LEU A O 1
ATOM 2770 N N . VAL A 1 347 ? -7.748 -3.996 -8.056 1.00 93.50 347 VAL A N 1
ATOM 2771 C CA . VAL A 1 347 ? -7.261 -2.736 -8.645 1.00 93.50 347 VAL A CA 1
ATOM 2772 C C . VAL A 1 347 ? -8.427 -1.933 -9.222 1.00 93.50 347 VAL A C 1
ATOM 2774 O O . VAL A 1 347 ? -8.639 -0.795 -8.828 1.00 93.50 347 VAL A O 1
ATOM 2777 N N . TRP A 1 348 ? -9.251 -2.540 -10.078 1.00 91.62 348 TRP A N 1
ATOM 2778 C CA . TRP A 1 348 ? -10.394 -1.845 -10.674 1.00 91.62 348 TRP A CA 1
ATOM 2779 C C . TRP A 1 348 ? -11.420 -1.404 -9.621 1.00 91.62 348 TRP A C 1
ATOM 2781 O O . TRP A 1 348 ? -11.856 -0.260 -9.607 1.00 91.62 348 TRP A O 1
ATOM 2791 N N . LEU A 1 349 ? -11.758 -2.277 -8.667 1.00 90.12 349 LEU A N 1
ATOM 2792 C CA . LEU A 1 349 ? -12.702 -1.949 -7.595 1.00 90.12 349 LEU A CA 1
ATOM 2793 C C . LEU A 1 349 ? -12.229 -0.773 -6.731 1.00 90.12 349 LEU A C 1
ATOM 2795 O O . LEU A 1 349 ? -13.036 -0.139 -6.048 1.00 90.12 349 LEU A O 1
ATOM 2799 N N . LYS A 1 350 ? -10.917 -0.528 -6.667 1.00 84.62 350 LYS A N 1
ATOM 2800 C CA . LYS A 1 350 ? -10.302 0.505 -5.832 1.00 84.62 350 LYS A CA 1
ATOM 2801 C C . LYS A 1 350 ? -9.957 1.777 -6.602 1.00 84.62 350 LYS A C 1
ATOM 2803 O O . LYS A 1 350 ? -9.298 2.631 -6.020 1.00 84.62 350 LYS A O 1
ATOM 2808 N N . SER A 1 351 ? -10.381 1.948 -7.851 1.00 77.75 351 SER A N 1
ATOM 2809 C CA . SER A 1 351 ? -10.339 3.260 -8.507 1.00 77.75 351 SER A CA 1
ATOM 2810 C C . SER A 1 351 ? -11.544 4.109 -8.096 1.00 77.75 351 SER A C 1
ATOM 2812 O O . SER A 1 351 ? -12.626 3.569 -7.848 1.00 77.75 351 SER A O 1
ATOM 2814 N N . ARG A 1 352 ? -11.404 5.438 -8.049 1.00 68.44 352 ARG A N 1
ATOM 2815 C CA . ARG A 1 352 ? -12.570 6.328 -7.948 1.00 68.44 352 ARG A CA 1
ATOM 2816 C C . ARG A 1 352 ? -13.525 6.110 -9.119 1.00 68.44 352 ARG A C 1
ATOM 2818 O O . ARG A 1 352 ? -13.125 6.076 -10.280 1.00 68.44 352 ARG A O 1
ATOM 2825 N N . VAL A 1 353 ? -14.810 5.993 -8.798 1.00 54.34 353 VAL A N 1
ATOM 2826 C CA . VAL A 1 353 ? -15.889 5.950 -9.788 1.00 54.34 353 VAL A CA 1
ATOM 2827 C C . VAL A 1 353 ? -16.052 7.363 -10.353 1.00 54.34 353 VAL A C 1
ATOM 2829 O O . VAL A 1 353 ? -16.431 8.268 -9.612 1.00 54.34 353 VAL A O 1
ATOM 2832 N N . GLY A 1 354 ? -15.735 7.560 -11.636 1.00 47.09 354 GLY A N 1
ATOM 2833 C CA . GLY A 1 354 ? -15.917 8.847 -12.327 1.00 47.09 354 GLY A CA 1
ATOM 2834 C C . GLY A 1 354 ? -14.873 9.211 -13.390 1.00 47.09 354 GLY A C 1
ATOM 2835 O O . GLY A 1 354 ? -15.052 10.225 -14.054 1.00 47.09 354 GLY A O 1
ATOM 2836 N N . LEU A 1 355 ? -13.811 8.415 -13.568 1.00 35.78 355 LEU A N 1
ATOM 2837 C CA . LEU A 1 355 ? -12.731 8.678 -14.537 1.00 35.78 355 LEU A CA 1
ATOM 2838 C C . LEU A 1 355 ? -12.422 7.470 -15.444 1.00 35.78 355 LEU A C 1
ATOM 2840 O O . LEU A 1 355 ? -11.259 7.167 -15.703 1.00 35.78 355 LEU A O 1
ATOM 2844 N N . VAL A 1 356 ? -13.455 6.767 -15.920 1.00 36.62 356 VAL A N 1
ATOM 2845 C CA . VAL A 1 356 ? -13.328 5.809 -17.036 1.00 36.62 356 VAL A CA 1
ATOM 2846 C C . VAL A 1 356 ? -14.414 6.072 -18.058 1.00 36.62 356 VAL A C 1
ATOM 2848 O O . VAL A 1 356 ? -15.591 6.126 -17.631 1.00 36.62 356 VAL A O 1
#

Foldseek 3Di:
DDDDDDDDDDDDDDDDDDDDDDDDDDDDDDDDDDDDDDDDDDDDDDDDDDDDDDDDDDDDDDDPDPPDPPVVVVVVVVVVVVPDPPDPPFPWDKFAAPVRQWIWIWTQPQFTFIFIGGNNHTFFGRWGKWWQKQNDIGGGNKDFPDKDKDWDWDKDADPDDDPDRIDTDTWIKIWTHIPPAKIKIWIYHPFWIKIWIFGRDPFQKIFTLDIKGKTAGPDFWWKQFQWDPDPQDPLDGGRDTDTLLPFDQNIKGDDFMWTDNDQQKIKTKAKAQDDQFFGWIWGGDNHRMIITDGDAAAPDWDDPDVVRIDRPDGDSTGGMDGSGGIDIMTIIGMDSHPVVVVVDCVRVVRYDPDDD

Secondary structure (DSSP, 8-state):
----------------------------------------------------------------------HHHHHHHHHHHTT--------EEEEE-TTS-EEEEEE-SSB-EEEEEETTEEEEEEEEEEEEETTEEETBSPPEEEEEEEEEEEEE--SS-SS-SSEEEEEEEEEEEETTTEEEEEEEETTEEEEEEEEE-SSS-EEEEEEEEEEE-SS--EEEE-EES-SS-------EEEEGGGS-TT-EE-S-EEEE-STT-EEEEEEE--SSSPPPEEE--SSSEEEEE-PPPEEEEEEEETTEEEEEEE-SSSEEE-SEEEPPEEEEEEESSTHHHHH--HHHHTS-TT--

Solvent-accessible surface area (backbone atoms only — not comparable to full-atom values): 21272 Å² total; per-residue (Å²): 141,88,80,91,82,87,86,85,88,90,88,87,88,88,88,89,83,91,83,83,88,84,83,86,92,84,87,88,87,86,81,88,84,82,90,84,82,90,79,90,80,90,85,86,86,88,84,82,83,84,89,79,91,81,90,81,91,78,90,77,81,87,75,86,75,81,81,72,84,69,60,72,61,58,55,53,54,55,58,61,64,70,65,65,77,78,70,77,80,73,60,64,50,79,44,45,8,80,81,59,42,30,36,39,44,36,33,31,66,69,33,32,29,35,30,37,24,53,74,82,42,71,61,28,44,79,16,44,42,36,39,25,45,76,87,45,63,42,40,48,71,38,53,75,74,47,76,49,76,49,76,46,78,49,75,45,65,52,90,68,62,74,97,47,67,61,46,80,49,50,31,24,37,42,38,36,37,35,58,88,41,34,32,46,37,38,38,21,22,76,51,26,41,36,37,30,51,35,37,58,37,90,47,74,62,43,42,31,50,46,64,48,43,42,48,25,38,85,50,74,32,46,25,31,44,25,60,40,95,54,95,85,65,90,79,86,55,64,66,51,75,43,48,30,43,71,31,50,56,87,42,33,19,52,67,63,32,39,33,45,72,52,98,55,29,36,36,38,37,44,62,24,46,76,64,91,51,62,66,70,28,37,22,28,60,58,31,35,30,44,32,45,44,65,58,52,30,72,74,37,74,44,75,80,50,93,95,40,71,40,73,80,36,64,47,89,30,32,36,71,41,53,21,57,42,76,52,43,37,44,35,35,38,42,32,69,43,78,73,48,62,78,69,59,53,66,52,69,74,46,40,74,92,86,82,120

Mean predicted aligned error: 13.7 Å

pLDDT: mean 81.49, std 25.41, range [28.45, 98.81]

Nearest PDB structures (foldseek):
  5e1q-assembly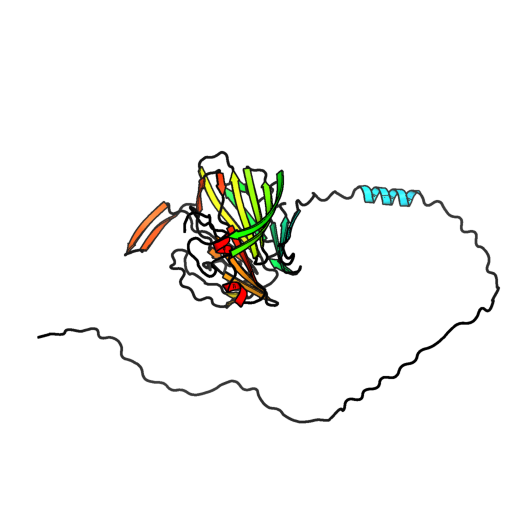2_B  TM=9.580E-01  e=6.572E-23  Bacteroides thetaiotaomicron VPI-5482
  3a24-assembly1_A  TM=9.413E-01  e=8.362E-23  Bacteroides thetaiotaomicron
  5hqa-assembly1_A  TM=8.683E-01  e=1.052E-13  Pseudoalteromonas sp. K8
  5hqc-assembly1_A  TM=8.685E-01  e=1.158E-13  Pseudoalteromonas sp. K8
  5xfm-assembly2_B  TM=8.455E-01  e=1.561E-12  Bacteroides thetaiotaomicron

Radius of gyration: 32.68 Å; Cα contacts (8 Å, |Δi|>4): 697; chains: 1; bounding box: 56×85×129 Å

Sequence (356 aa):
MPSNRSCFPYCESLRHASHKLAGPPWAREVKRFTKFSPKSTLAPHARRASESLHLYRRGIRLMSIRTQNSFPLLALLAAILATAPSAPAQSSFDLRSPDNRIEIRIRTVPAVRYDVLLKGRALLQDCTLSLDVDHKILGVDSKVRSSKKRSYDQTVEPAVHQKFARIHENYNEVRLEMEGGYAVVFRSYNEGAAYRFETSLPQQQVKIYREEVRFNFPGDATVFYPQEDSMFSHNERRYVPQRLKEIDPAFIATMPAVVDAGEGAKLAIGESDVEDYPGMWLHGTNGPALVGTFPHYPLKEKLERDRDLRVVEAADYIAVTSGTRTFPWRLTGIVEKDADLLTNQLVWLKSRVGLV